Protein AF-A0A914P709-F1 (afdb_monomer_lite)

Foldseek 3Di:
DDWDWFKAWDWDKFKDFLVVLPPADQLGWDKTPWAQRALAFSKIKIKIWGQQDNDPVLGQFIKIKIWIDTRPDKDKWWFKWKDQPLDGDTDTFPTADRDTGTTIDTDNDRGPPPSCDDVRMRMIIITTIITIGHPAFDWQKAKDKDKDFLVVLVVCLPPDQDKDKAPWDDSDPSGQWTKIKMWRLQDNHPVRGQWIWIKIWTADRDQWKWWKWKWKDKPQAPDIDTDIDIHHHGDIDTDTGGGSVLCPDVVRRCDDPRMIMMMMIIIIGDHPNRDDRPPPPPPPDPVPVVVVVCQQDWDFDDDDPDTDTDGDDDD

Sequence (315 aa):
MEPSIITIPIDREIKFKKVDLQILPQNGYLQSPIHTVCNLSNVKYYIRIYPNGYNDKTRGMAGIILQLFKGNAFNIDSDIMLCFESASFQKDLPKGNENGTTFGISKTSKFFDSKFFDNGKLIIKVKGTFKIILPLGIKYPFSAHWKIEESVLEALKSSNNGYLKSKRFNISSDSDIKYCIMIYPNGNKEENRGKAYVILQLQLGCETKIKADFNFSIDSALFSRLLTNVFEKSEGRGPFLCSTEDLFDPEKGYFVDGEMTLKVAGTLIIEKENIEPNVLSCKKGVASKAYQKHRGKEFTIFVGEKALKVRLFFS

pLDDT: mean 71.1, std 17.47, range [27.58, 95.81]

Secondary structure (DSSP, 8-state):
-PPEEEEEEEEEEEEEEHHHHHSPPTT--EEPPPEEEETTTTEEEEEEEETT-SSGGGTTS-EEEEEEE--TT-EEEEEEEEEESSS----BPPPPPTT--EEEEE---SS--GGGEETTEEEEEEEEEEEEEE-TT-EEEEEEEEEEEHHHHHTTTTSTT--EEPPPEESSTT---EEEEEEETT-SSGGGTTEEEEEEEEEES-SS-EEEEEEEEETTTTEEEEEEEEE-TT-EE--EEEEHHHHT-GGGTS-BTTEEEEEEEEEEE--GGG---------TTSSHHHHHTTTT-EEEEEETTEEEEEE----

Organism: NCBI:txid227884

Structure (mmCIF, N/CA/C/O backbone):
data_AF-A0A914P709-F1
#
_entry.id   AF-A0A914P709-F1
#
loop_
_atom_site.group_PDB
_atom_site.id
_atom_site.type_symbol
_atom_site.label_atom_id
_atom_site.label_alt_id
_atom_site.label_comp_id
_atom_site.label_asym_id
_atom_site.label_entity_id
_atom_site.label_seq_id
_atom_site.pdbx_PDB_ins_code
_atom_site.Cartn_x
_atom_site.Cartn_y
_atom_site.Cartn_z
_atom_site.occupancy
_atom_site.B_iso_or_equiv
_atom_site.auth_seq_id
_atom_site.auth_comp_id
_atom_site.auth_asym_id
_atom_site.auth_atom_id
_atom_site.pdbx_PDB_model_num
ATOM 1 N N . MET A 1 1 ? 12.403 -15.511 19.000 1.00 56.62 1 MET A N 1
ATOM 2 C CA . MET A 1 1 ? 12.392 -14.037 18.882 1.00 56.62 1 MET A CA 1
ATOM 3 C C . MET A 1 1 ? 11.300 -13.514 19.793 1.00 56.62 1 MET A C 1
ATOM 5 O O . MET A 1 1 ? 10.214 -14.082 19.763 1.00 56.62 1 MET A O 1
ATOM 9 N N . GLU A 1 2 ? 11.579 -12.506 20.618 1.00 54.75 2 GLU A N 1
ATOM 10 C CA . GLU A 1 2 ? 10.536 -11.876 21.435 1.00 54.75 2 GLU A CA 1
ATOM 11 C C . GLU A 1 2 ? 9.549 -11.115 20.532 1.00 54.75 2 GLU A C 1
ATOM 13 O O . GLU A 1 2 ? 9.982 -10.426 19.600 1.00 54.75 2 GLU A O 1
ATOM 18 N N . PRO A 1 3 ? 8.230 -11.243 20.752 1.00 63.12 3 PRO A N 1
ATOM 19 C CA . PRO A 1 3 ? 7.250 -10.513 19.962 1.00 63.12 3 PRO A CA 1
ATOM 20 C C . PRO A 1 3 ? 7.365 -9.008 20.233 1.00 63.12 3 PRO A C 1
ATOM 22 O O . PRO A 1 3 ? 7.590 -8.585 21.367 1.00 63.12 3 PRO A O 1
ATOM 25 N N . SER A 1 4 ? 7.181 -8.174 19.204 1.00 60.28 4 SER A N 1
ATOM 26 C CA . SER A 1 4 ? 7.105 -6.729 19.437 1.00 60.28 4 SER A CA 1
ATOM 27 C C . SER A 1 4 ? 5.716 -6.323 19.858 1.00 60.28 4 SER A C 1
ATOM 29 O O . SER A 1 4 ? 4.729 -6.666 19.213 1.00 60.28 4 SER A O 1
ATOM 31 N N . ILE A 1 5 ? 5.660 -5.523 20.913 1.00 63.94 5 ILE A N 1
ATOM 32 C CA . ILE A 1 5 ? 4.432 -4.918 21.400 1.00 63.94 5 ILE A CA 1
ATOM 33 C C . ILE A 1 5 ? 4.428 -3.464 20.935 1.00 63.94 5 ILE A C 1
ATOM 35 O O . ILE A 1 5 ? 5.221 -2.656 21.417 1.00 63.94 5 ILE A O 1
ATOM 39 N N . ILE A 1 6 ? 3.538 -3.120 20.005 1.00 63.25 6 ILE A N 1
ATOM 40 C CA . ILE A 1 6 ? 3.235 -1.719 19.704 1.00 63.25 6 ILE A CA 1
ATOM 41 C C . ILE A 1 6 ? 2.182 -1.256 20.700 1.00 63.25 6 ILE A C 1
ATOM 43 O O . ILE A 1 6 ? 1.109 -1.847 20.776 1.00 63.25 6 ILE A O 1
ATOM 47 N N . THR A 1 7 ? 2.461 -0.172 21.421 1.00 64.56 7 THR A N 1
ATOM 48 C CA . THR A 1 7 ? 1.461 0.500 22.258 1.00 64.56 7 THR A CA 1
ATOM 49 C C . THR A 1 7 ? 0.939 1.732 21.527 1.00 64.56 7 THR A C 1
ATOM 51 O O . THR A 1 7 ? 1.705 2.642 21.222 1.00 64.56 7 THR A O 1
ATOM 54 N N . ILE A 1 8 ? -0.359 1.763 21.237 1.00 64.38 8 ILE A N 1
ATOM 55 C CA . ILE A 1 8 ? -1.020 2.845 20.506 1.00 64.38 8 ILE A CA 1
ATOM 56 C C . ILE A 1 8 ? -1.970 3.560 21.464 1.00 64.38 8 ILE A C 1
ATOM 58 O O . ILE A 1 8 ? -2.972 2.960 21.869 1.00 64.38 8 ILE A O 1
ATOM 62 N N . PRO A 1 9 ? -1.691 4.819 21.841 1.00 67.56 9 PRO A N 1
ATOM 63 C CA . PRO A 1 9 ? -2.610 5.593 22.656 1.00 67.56 9 PRO A CA 1
ATOM 64 C C . PRO A 1 9 ? -3.854 5.977 21.850 1.00 67.56 9 PRO A C 1
ATOM 66 O O . PRO A 1 9 ? -3.781 6.335 20.674 1.00 67.56 9 PRO A O 1
ATOM 69 N N . ILE A 1 10 ? -5.005 5.942 22.511 1.00 68.19 10 ILE A N 1
ATOM 70 C CA . ILE A 1 10 ? -6.278 6.420 21.984 1.00 68.19 10 ILE A CA 1
ATOM 71 C C . ILE A 1 10 ? -6.738 7.566 22.872 1.00 68.19 10 ILE A C 1
ATOM 73 O O . ILE A 1 10 ? -6.866 7.405 24.085 1.00 68.19 10 ILE A O 1
ATOM 77 N N . ASP A 1 11 ? -7.041 8.698 22.250 1.00 76.56 11 ASP A N 1
ATOM 78 C CA . ASP A 1 11 ? -7.836 9.763 22.854 1.00 76.56 11 ASP A CA 1
ATOM 79 C C . ASP A 1 11 ? -8.808 10.272 21.786 1.00 76.56 11 ASP A C 1
ATOM 81 O O . ASP A 1 11 ? -8.422 10.960 20.834 1.00 76.56 11 ASP A O 1
ATOM 85 N N . ARG A 1 12 ? -10.061 9.815 21.854 1.00 75.56 12 ARG A N 1
ATOM 86 C CA . ARG A 1 12 ? -11.085 10.122 20.847 1.00 75.56 12 ARG A CA 1
ATOM 87 C C . ARG A 1 12 ? -12.390 10.522 21.499 1.00 75.56 12 ARG A C 1
ATOM 89 O O . ARG A 1 12 ? -12.850 9.884 22.436 1.00 75.56 12 ARG A O 1
ATOM 96 N N . GLU A 1 13 ? -13.020 11.535 20.924 1.00 78.50 13 GLU A N 1
ATOM 97 C CA . GLU A 1 13 ? -14.338 12.013 21.317 1.00 78.50 13 GLU A CA 1
ATOM 98 C C . GLU A 1 13 ? -15.360 11.629 20.244 1.00 78.50 13 GLU A C 1
ATOM 100 O O . GLU A 1 13 ? -15.195 11.968 19.070 1.00 78.50 13 GLU A O 1
ATOM 105 N N . ILE A 1 14 ? -16.409 10.912 20.644 1.00 77.75 14 ILE A N 1
ATOM 106 C CA . ILE A 1 14 ? -17.498 10.467 19.772 1.00 77.75 14 ILE A CA 1
ATOM 107 C C . ILE A 1 14 ? -18.802 11.091 20.266 1.00 77.75 14 ILE A C 1
ATOM 109 O O . ILE A 1 14 ? -19.112 11.046 21.457 1.00 77.75 14 ILE A O 1
ATOM 113 N N . LYS A 1 15 ? -19.564 11.687 19.344 1.00 79.62 15 LYS A N 1
ATOM 114 C CA . LYS A 1 15 ? -20.788 12.439 19.647 1.00 79.62 15 LYS A CA 1
ATOM 115 C C . LYS A 1 15 ? -21.996 11.794 18.985 1.00 79.62 15 LYS A C 1
ATOM 117 O O . LYS A 1 15 ? -21.976 11.571 17.779 1.00 79.62 15 LYS A O 1
ATOM 122 N N . PHE A 1 16 ? -23.060 11.596 19.756 1.00 77.44 16 PHE A N 1
ATOM 123 C CA . PHE A 1 16 ? -24.364 11.125 19.278 1.00 77.44 16 PHE A CA 1
ATOM 124 C C . PHE A 1 16 ? -25.444 12.148 19.633 1.00 77.44 16 PHE A C 1
ATOM 126 O O . PHE A 1 16 ? -25.383 12.747 20.711 1.00 77.44 16 PHE A O 1
ATOM 133 N N . LYS A 1 17 ? -26.433 12.379 18.760 1.00 78.44 17 LYS A N 1
ATOM 134 C CA . LYS A 1 17 ? -27.562 13.261 19.097 1.00 78.44 17 LYS A CA 1
ATOM 135 C C . LYS A 1 17 ? -28.603 12.475 19.896 1.00 78.44 17 LYS A C 1
ATOM 137 O O . LYS A 1 17 ? -28.836 11.299 19.641 1.00 78.44 17 LYS A O 1
ATOM 142 N N . LYS A 1 18 ? -29.266 13.133 20.850 1.00 73.06 18 LYS A N 1
ATOM 143 C CA . LYS A 1 18 ? -30.304 12.519 21.698 1.00 73.06 18 LYS A CA 1
ATOM 144 C C . LYS A 1 18 ? -31.466 11.922 20.900 1.00 73.06 18 LYS A C 1
ATOM 146 O O . LYS A 1 18 ? -31.954 10.856 21.258 1.00 73.06 18 LYS A O 1
ATOM 151 N N . VAL A 1 19 ? -31.886 12.596 19.829 1.00 69.88 19 VAL A N 1
ATOM 152 C CA . VAL A 1 19 ? -32.998 12.153 18.969 1.00 69.88 19 VAL A CA 1
ATOM 153 C C . VAL A 1 19 ? -32.705 10.782 18.352 1.00 69.88 19 VAL A C 1
ATOM 155 O O . VAL A 1 19 ? -33.583 9.926 18.327 1.00 69.88 19 VAL A O 1
ATOM 158 N N . ASP A 1 20 ? -31.452 10.532 17.974 1.00 73.38 20 ASP A N 1
ATOM 159 C CA . ASP A 1 20 ? -31.028 9.275 17.350 1.00 73.38 20 ASP A CA 1
ATOM 160 C C . ASP A 1 20 ? -31.178 8.072 18.305 1.00 73.38 20 ASP A C 1
ATOM 162 O O . ASP A 1 20 ? -31.343 6.938 17.865 1.00 73.38 20 ASP A O 1
ATOM 166 N N . LEU A 1 21 ? -31.137 8.302 19.623 1.00 64.75 21 LEU A N 1
ATOM 167 C CA . LEU A 1 21 ? -31.202 7.245 20.640 1.00 64.75 21 LEU A CA 1
ATOM 168 C C . LEU A 1 21 ? -32.634 6.864 21.035 1.00 64.75 21 LEU A C 1
ATOM 170 O O . LEU A 1 21 ? -32.850 5.751 21.504 1.00 64.75 21 LEU A O 1
ATOM 174 N N . GLN A 1 22 ? -33.605 7.768 20.877 1.00 67.44 22 GLN A N 1
ATOM 175 C CA . GLN A 1 22 ? -34.981 7.563 21.355 1.00 67.44 22 GLN A CA 1
ATOM 176 C C . GLN A 1 22 ? -35.873 6.802 20.364 1.00 67.44 22 GLN A C 1
ATOM 178 O O . GLN A 1 22 ? -36.929 6.315 20.752 1.00 67.44 22 GLN A O 1
ATOM 183 N N . ILE A 1 23 ? -35.453 6.692 19.101 1.00 73.19 23 ILE A N 1
ATOM 184 C CA . ILE A 1 23 ? -36.265 6.129 18.008 1.00 73.19 23 ILE A CA 1
ATOM 185 C C . ILE A 1 23 ? -35.930 4.644 17.756 1.00 73.19 23 ILE A C 1
ATOM 187 O O . ILE A 1 23 ? -36.606 3.964 16.989 1.00 73.19 23 ILE A O 1
ATOM 191 N N . LEU A 1 24 ? -34.890 4.104 18.400 1.00 74.25 24 LEU A N 1
ATOM 192 C CA . LEU A 1 24 ? -34.414 2.759 18.093 1.00 74.25 24 LEU A CA 1
ATOM 193 C C . LEU A 1 24 ? -35.302 1.657 18.701 1.00 74.25 24 LEU A C 1
ATOM 195 O O . LEU A 1 24 ? -35.597 1.700 19.900 1.00 74.25 24 LEU A O 1
ATOM 199 N N . PRO A 1 25 ? -35.671 0.627 17.912 1.00 74.75 25 PRO A N 1
ATOM 200 C CA . PRO A 1 25 ? -36.407 -0.530 18.412 1.00 74.75 25 PRO A CA 1
ATOM 201 C C . PRO A 1 25 ? -35.554 -1.355 19.389 1.00 74.75 25 PRO A C 1
ATOM 203 O O . PRO A 1 25 ? -34.357 -1.116 19.569 1.00 74.75 25 PRO A O 1
ATOM 206 N N . GLN A 1 26 ? -36.161 -2.360 20.024 1.00 65.44 26 GLN A N 1
ATOM 207 C CA . GLN A 1 26 ? -35.429 -3.334 20.840 1.00 65.44 26 GLN A CA 1
ATOM 208 C C . GLN A 1 26 ? -34.314 -3.989 20.000 1.00 65.44 26 GLN A C 1
ATOM 210 O O . GLN A 1 26 ? -34.547 -4.365 18.854 1.00 65.44 26 GLN A O 1
ATOM 215 N N . ASN A 1 27 ? -33.100 -4.083 20.558 1.00 69.69 27 ASN A N 1
ATOM 216 C CA . ASN A 1 27 ? -31.855 -4.492 19.880 1.00 69.69 27 ASN A CA 1
ATOM 217 C C . ASN A 1 27 ? -31.341 -3.542 18.775 1.00 69.69 27 ASN A C 1
ATOM 219 O O . ASN A 1 27 ? -30.299 -3.811 18.174 1.00 69.69 27 ASN A O 1
ATOM 223 N N . GLY A 1 28 ? -32.015 -2.416 18.527 1.00 80.81 28 GLY A N 1
ATOM 224 C CA . GLY A 1 28 ? -31.497 -1.353 17.672 1.00 80.81 28 GLY A CA 1
ATOM 225 C C . GLY A 1 28 ? -30.256 -0.712 18.293 1.00 80.81 28 GLY A C 1
ATOM 226 O O . GLY A 1 28 ? -30.196 -0.497 19.507 1.00 80.81 28 GLY A O 1
ATOM 227 N N . TYR A 1 29 ? -29.263 -0.396 17.461 1.00 85.62 29 TYR A N 1
ATOM 228 C CA . TYR A 1 29 ? -28.037 0.259 17.904 1.00 85.62 29 TYR A CA 1
ATOM 229 C C . TYR A 1 29 ? -27.675 1.461 17.037 1.00 85.62 29 TYR A C 1
ATOM 231 O O . TYR A 1 29 ? -27.935 1.484 15.836 1.00 85.62 29 TYR A O 1
ATOM 239 N N . LEU A 1 30 ? -27.010 2.442 17.647 1.00 83.69 30 LEU A N 1
AT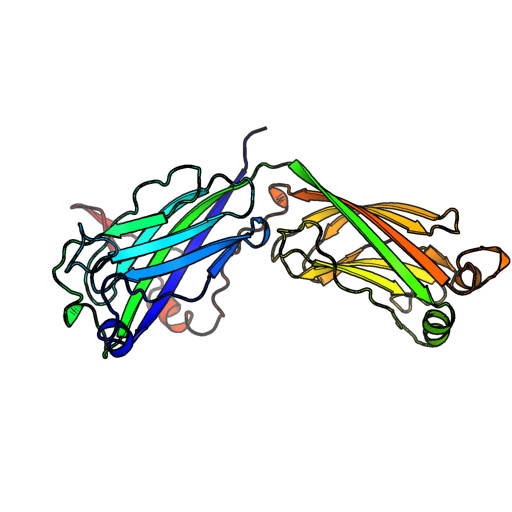OM 240 C CA . LEU A 1 30 ? -26.242 3.448 16.917 1.00 83.69 30 LEU A CA 1
ATOM 241 C C . LEU A 1 30 ? -24.804 2.983 16.784 1.00 83.69 30 LEU A C 1
ATOM 243 O O . LEU A 1 30 ? -24.242 2.430 17.727 1.00 83.69 30 LEU A O 1
ATOM 247 N N . GLN A 1 31 ? -24.202 3.240 15.629 1.00 85.81 31 GLN A N 1
ATOM 248 C CA . GLN A 1 31 ? -22.811 2.908 15.363 1.00 85.81 31 GLN A CA 1
ATOM 249 C C . GLN A 1 31 ? -21.998 4.184 15.166 1.00 85.81 31 GLN A C 1
ATOM 251 O O . GLN A 1 31 ? -22.403 5.067 14.412 1.00 85.81 31 GLN A O 1
ATOM 256 N N . SER A 1 32 ? -20.839 4.279 15.816 1.00 81.38 32 SER A N 1
ATOM 257 C CA . SER A 1 32 ? -19.855 5.302 15.467 1.00 81.38 32 SER A CA 1
ATOM 258 C C . SER A 1 32 ? -19.275 5.039 14.070 1.00 81.38 32 SER A C 1
ATOM 260 O O . SER A 1 32 ? -19.341 3.910 13.568 1.00 81.38 32 SER A O 1
ATOM 262 N N . PRO A 1 33 ? -18.614 6.036 13.457 1.00 82.50 33 PRO A N 1
ATOM 263 C CA . PRO A 1 33 ? -17.686 5.774 12.367 1.00 82.50 33 PRO A CA 1
ATOM 264 C C . PRO A 1 33 ? -16.654 4.710 12.760 1.00 82.50 33 PRO A C 1
ATOM 266 O O . PRO A 1 33 ? -16.315 4.554 13.939 1.00 82.50 33 PRO A O 1
ATOM 269 N N . ILE A 1 34 ? -16.154 3.987 11.761 1.00 80.06 34 ILE A N 1
ATOM 270 C CA . ILE A 1 34 ? -15.059 3.037 11.946 1.00 80.06 34 ILE A CA 1
ATOM 271 C C . ILE A 1 34 ? -13.756 3.825 12.085 1.00 80.06 34 ILE A C 1
ATOM 273 O O . ILE A 1 34 ? -13.444 4.690 11.266 1.00 80.06 34 ILE A O 1
ATOM 277 N N . HIS A 1 35 ? -12.991 3.509 13.121 1.00 76.38 35 HIS A N 1
ATOM 278 C CA . HIS A 1 35 ? -11.708 4.118 13.428 1.00 76.38 35 HIS A CA 1
ATOM 279 C C . HIS A 1 35 ? -10.586 3.098 13.228 1.00 76.38 35 HIS A C 1
ATOM 281 O O . HIS A 1 35 ? -10.605 2.025 13.828 1.00 76.38 35 HIS A O 1
ATOM 287 N N . THR A 1 36 ? -9.590 3.427 12.409 1.00 71.75 36 THR A N 1
ATOM 288 C CA . THR A 1 36 ? -8.395 2.589 12.244 1.00 71.75 36 THR A CA 1
ATOM 289 C C . THR A 1 36 ? -7.407 2.862 13.378 1.00 71.75 36 THR A C 1
ATOM 291 O O . THR A 1 36 ? -7.027 4.010 13.605 1.00 71.75 36 THR A O 1
ATOM 294 N N . VAL A 1 37 ? -7.011 1.810 14.100 1.00 66.06 37 VAL A N 1
ATOM 295 C CA . VAL A 1 37 ? -5.996 1.851 15.167 1.00 66.06 37 VAL A CA 1
ATOM 296 C C . VAL A 1 37 ? -4.600 1.869 14.559 1.00 66.06 37 VAL A C 1
ATOM 298 O O . VAL A 1 37 ? -3.774 2.706 14.908 1.00 66.06 37 VAL A O 1
ATOM 301 N N . CYS A 1 38 ? -4.347 0.937 13.640 1.00 62.66 38 CYS A N 1
ATOM 302 C CA . CYS A 1 38 ? -3.082 0.786 12.939 1.00 62.66 38 CYS A CA 1
ATOM 303 C C . CYS A 1 38 ? -3.353 0.279 11.522 1.00 62.66 38 CYS A C 1
ATOM 305 O O . CYS A 1 38 ? -4.043 -0.725 11.341 1.00 62.66 38 CYS A O 1
ATOM 307 N N . ASN A 1 39 ? -2.797 0.965 10.523 1.00 58.28 39 ASN A N 1
ATOM 308 C CA . ASN A 1 39 ? -2.977 0.594 9.118 1.00 58.28 39 ASN A CA 1
ATOM 309 C C . ASN A 1 39 ? -2.209 -0.689 8.744 1.00 58.28 39 ASN A C 1
ATOM 311 O O . ASN A 1 39 ? -2.611 -1.384 7.818 1.00 58.28 39 ASN A O 1
ATOM 315 N N . LEU A 1 40 ? -1.127 -1.024 9.465 1.00 55.62 40 LEU A N 1
ATOM 316 C CA . LEU A 1 40 ? -0.329 -2.232 9.205 1.00 55.62 40 LEU A CA 1
ATOM 317 C C . LEU A 1 40 ? -1.092 -3.518 9.531 1.00 55.62 40 LEU A C 1
ATOM 319 O O . LEU A 1 40 ? -0.921 -4.524 8.853 1.00 55.62 40 LEU A O 1
ATOM 323 N N . SER A 1 41 ? -1.914 -3.491 10.579 1.00 58.78 41 SER A N 1
ATOM 324 C CA . SER A 1 41 ? -2.618 -4.670 11.089 1.00 58.78 41 SER A CA 1
ATOM 325 C C . SER A 1 41 ? -4.100 -4.704 10.716 1.00 58.78 41 SER A C 1
ATOM 327 O O . SER A 1 41 ? -4.824 -5.609 11.134 1.00 58.78 41 SER A O 1
ATOM 329 N N . ASN A 1 42 ? -4.574 -3.698 9.968 1.00 64.06 42 ASN A N 1
ATOM 330 C CA . ASN A 1 42 ? -5.990 -3.481 9.671 1.00 64.06 42 ASN A CA 1
ATOM 331 C C . ASN A 1 42 ? -6.895 -3.542 10.915 1.00 64.06 42 ASN A C 1
ATOM 333 O O . ASN A 1 42 ? -8.091 -3.826 10.822 1.00 64.06 42 ASN A O 1
ATOM 337 N N . VAL A 1 43 ? -6.331 -3.242 12.090 1.00 68.56 43 VAL A N 1
ATOM 338 C CA . VAL A 1 43 ? -7.079 -3.219 13.342 1.00 68.56 43 VAL A CA 1
ATOM 339 C C . VAL A 1 43 ? -7.954 -1.984 13.325 1.00 68.56 43 VAL A C 1
ATOM 341 O O . VAL A 1 43 ? -7.474 -0.847 13.335 1.00 68.56 43 VAL A O 1
ATOM 344 N N . LYS A 1 44 ? -9.257 -2.221 13.278 1.00 79.38 44 LYS A N 1
ATOM 345 C CA . LYS A 1 44 ? -10.287 -1.188 13.254 1.00 79.38 44 LYS A CA 1
ATOM 346 C C . LYS A 1 44 ? -11.158 -1.356 14.487 1.00 79.38 44 LYS A C 1
ATOM 348 O O . LYS A 1 44 ? -11.355 -2.470 14.959 1.00 79.38 44 LYS A O 1
ATOM 353 N N . TYR A 1 45 ? -11.701 -0.270 15.007 1.00 79.69 45 TYR A N 1
ATOM 354 C CA . TYR A 1 45 ? -12.695 -0.324 16.068 1.00 79.69 45 TYR A CA 1
ATOM 355 C C . TYR A 1 45 ? -13.830 0.646 15.799 1.00 79.69 45 TYR A C 1
ATOM 357 O O . TYR A 1 45 ? -13.711 1.591 15.022 1.00 79.69 45 TYR A O 1
ATOM 365 N N . TYR A 1 46 ? -14.944 0.404 16.461 1.00 81.75 46 TYR A N 1
ATOM 366 C CA . TYR A 1 46 ? -16.087 1.296 16.468 1.00 81.75 46 TYR A CA 1
ATOM 367 C C . TYR A 1 46 ? -16.887 1.058 17.744 1.00 81.75 46 TYR A C 1
ATOM 369 O O . TYR A 1 46 ? -16.701 0.058 18.442 1.00 81.75 46 TYR A O 1
ATOM 377 N N . ILE A 1 47 ? -17.768 1.997 18.060 1.00 80.62 47 ILE A N 1
ATOM 378 C CA . ILE A 1 47 ? -18.652 1.910 19.214 1.00 80.62 47 ILE A CA 1
ATOM 379 C C . ILE A 1 47 ? -20.067 1.639 18.736 1.00 80.62 47 ILE A C 1
ATOM 381 O O . ILE A 1 47 ? -20.574 2.342 17.862 1.00 80.62 47 ILE A O 1
ATOM 385 N N . ARG A 1 48 ? -20.718 0.652 19.348 1.00 82.88 48 ARG A N 1
ATOM 386 C CA . ARG A 1 48 ? -22.164 0.463 19.287 1.00 82.88 48 ARG A CA 1
ATOM 387 C C . ARG A 1 48 ? -22.808 0.933 20.581 1.00 82.88 48 ARG A C 1
ATOM 389 O O . ARG A 1 48 ? -22.349 0.582 21.666 1.00 82.88 48 ARG A O 1
ATOM 396 N N . ILE A 1 49 ? -23.887 1.694 20.459 1.00 80.69 49 ILE A N 1
ATOM 397 C CA . ILE A 1 49 ? -24.733 2.098 21.581 1.00 80.69 49 ILE A CA 1
ATOM 398 C C . ILE A 1 49 ? -26.082 1.418 21.429 1.00 80.69 49 ILE A C 1
ATOM 400 O O . ILE A 1 49 ? -26.768 1.639 20.438 1.00 80.69 49 ILE A O 1
ATOM 404 N N . TYR A 1 50 ? -26.459 0.642 22.435 1.00 81.06 50 TYR A N 1
ATOM 405 C CA . TYR A 1 50 ? -27.743 -0.032 22.553 1.00 81.06 50 TYR A CA 1
ATOM 406 C C . TYR A 1 50 ? -28.569 0.695 23.615 1.00 81.06 50 TYR A C 1
ATOM 408 O O . TYR A 1 50 ? -28.453 0.369 24.798 1.00 81.06 50 TYR A O 1
ATOM 416 N N . PRO A 1 51 ? -29.369 1.709 23.248 1.00 75.44 51 PRO A N 1
ATOM 417 C CA . PRO A 1 51 ? -30.121 2.495 24.228 1.00 75.44 51 PRO A CA 1
ATOM 418 C C . PRO A 1 51 ? -31.136 1.657 25.020 1.00 75.44 51 PRO A C 1
ATOM 420 O O . PRO A 1 51 ? -31.445 2.013 26.153 1.00 75.44 51 PRO A O 1
ATOM 423 N N . ASN A 1 52 ? -31.599 0.537 24.450 1.00 77.81 52 ASN A N 1
ATOM 424 C CA . ASN A 1 52 ? -32.660 -0.318 24.994 1.00 77.81 52 ASN A CA 1
ATOM 425 C C . ASN A 1 52 ? -32.199 -1.751 25.329 1.00 77.81 52 ASN A C 1
ATOM 427 O O . ASN A 1 52 ? -33.030 -2.651 25.471 1.00 77.81 52 ASN A O 1
ATOM 431 N N . GLY A 1 53 ? -30.890 -1.965 25.466 1.00 75.50 53 GLY A N 1
ATOM 432 C CA . GLY A 1 53 ? -30.285 -3.279 25.690 1.00 75.50 53 GLY A CA 1
ATOM 433 C C . GLY A 1 53 ? -29.853 -3.949 24.389 1.00 75.50 53 GLY A C 1
ATOM 434 O O . GLY A 1 53 ? -30.391 -3.661 23.320 1.00 75.50 53 GLY A O 1
ATOM 435 N N . TYR A 1 54 ? -28.846 -4.820 24.475 1.00 78.19 54 TYR A N 1
ATOM 436 C CA . TYR A 1 54 ? -28.301 -5.551 23.319 1.00 78.19 54 TYR A CA 1
ATOM 437 C C . TYR A 1 54 ? -28.797 -7.003 23.238 1.00 78.19 54 TYR A C 1
ATOM 439 O O . TYR A 1 54 ? -28.526 -7.697 22.262 1.00 78.19 54 TYR A O 1
ATOM 447 N N . ASN A 1 55 ? -29.475 -7.478 24.283 1.00 79.44 55 ASN A N 1
ATOM 448 C CA . ASN A 1 55 ? -30.157 -8.765 24.349 1.00 79.44 55 ASN A CA 1
ATOM 449 C C . ASN A 1 55 ? -31.275 -8.704 25.402 1.00 79.44 55 ASN A C 1
ATOM 451 O O . ASN A 1 55 ? -31.364 -7.747 26.176 1.00 79.44 55 ASN A O 1
ATOM 455 N N . ASP A 1 56 ? -32.082 -9.758 25.497 1.00 77.94 56 ASP A N 1
ATOM 456 C CA . ASP A 1 56 ? -33.221 -9.798 26.424 1.00 77.94 56 ASP A CA 1
ATOM 457 C C . ASP A 1 56 ? -32.816 -9.683 27.900 1.00 77.94 56 ASP A C 1
ATOM 459 O O . ASP A 1 56 ? -33.554 -9.114 28.703 1.00 77.94 56 ASP A O 1
ATOM 463 N N . LYS A 1 57 ? -31.610 -10.141 28.260 1.00 77.56 57 LYS A N 1
ATOM 464 C CA . LYS A 1 57 ? -31.072 -10.034 29.629 1.00 77.56 57 LYS A CA 1
ATOM 465 C C . LYS A 1 57 ? -30.719 -8.599 30.024 1.00 77.56 57 LYS A C 1
ATOM 467 O O . LYS A 1 57 ? -30.636 -8.296 31.209 1.00 77.56 57 LYS A O 1
ATOM 472 N N . THR A 1 58 ? -30.488 -7.730 29.045 1.00 73.69 58 THR A N 1
ATOM 473 C CA . THR A 1 58 ? -30.131 -6.317 29.244 1.00 73.69 58 THR A CA 1
ATOM 474 C C . THR A 1 58 ? -31.245 -5.374 28.814 1.00 73.69 58 THR A C 1
ATOM 476 O O . THR A 1 58 ? -31.025 -4.173 28.664 1.00 73.69 58 THR A O 1
ATOM 479 N N . ARG A 1 59 ? -32.459 -5.904 28.631 1.00 74.19 59 ARG A N 1
ATOM 480 C CA . ARG A 1 59 ? -33.631 -5.122 28.252 1.00 74.19 59 ARG A CA 1
ATOM 481 C C . ARG A 1 59 ? -33.883 -4.008 29.268 1.00 74.19 59 ARG A C 1
ATOM 483 O O . ARG A 1 59 ? -33.905 -4.241 30.475 1.00 74.19 59 ARG A O 1
ATOM 490 N N . GLY A 1 60 ? -34.079 -2.790 28.764 1.00 67.69 60 GLY A N 1
ATOM 491 C CA . GLY A 1 60 ? -34.237 -1.602 29.610 1.00 67.69 60 GLY A CA 1
ATOM 492 C C . GLY A 1 60 ? -32.933 -1.143 30.269 1.00 67.69 60 GLY A C 1
ATOM 493 O O . GLY A 1 60 ? -32.968 -0.511 31.320 1.00 67.69 60 GLY A O 1
ATOM 494 N N . MET A 1 61 ? -31.781 -1.493 29.692 1.00 71.25 61 MET A N 1
ATOM 495 C CA . MET A 1 61 ? -30.474 -0.981 30.098 1.00 71.25 61 MET A CA 1
ATOM 496 C C . MET A 1 61 ? -29.742 -0.405 28.894 1.00 71.25 61 MET A C 1
ATOM 498 O O . MET A 1 61 ? -29.725 -0.992 27.817 1.00 71.25 61 MET A O 1
ATOM 502 N N . ALA A 1 62 ? -29.065 0.719 29.096 1.00 68.12 62 ALA A N 1
ATOM 503 C CA . ALA A 1 62 ? -28.165 1.262 28.094 1.00 68.12 62 ALA A CA 1
ATOM 504 C C . ALA A 1 62 ? -26.860 0.443 28.030 1.00 68.12 62 ALA A C 1
ATOM 506 O O . ALA A 1 62 ? -26.108 0.362 29.003 1.00 68.12 62 ALA A O 1
ATOM 507 N N . GLY A 1 63 ? -26.567 -0.146 26.872 1.00 72.31 63 GLY A N 1
ATOM 508 C CA . GLY A 1 63 ? -25.310 -0.841 26.597 1.00 72.31 63 GLY A CA 1
ATOM 509 C C . GLY A 1 63 ? -24.392 -0.014 25.704 1.00 72.31 63 GLY A C 1
ATOM 510 O O . GLY A 1 63 ? -24.845 0.554 24.713 1.00 72.31 63 GLY A O 1
ATOM 511 N N . ILE A 1 64 ? -23.095 0.025 26.015 1.00 71.75 64 ILE A N 1
ATOM 512 C CA . ILE A 1 64 ? -22.077 0.549 25.099 1.00 71.75 64 ILE A CA 1
ATOM 513 C C . ILE A 1 64 ? -21.049 -0.541 24.859 1.00 71.75 64 ILE A C 1
ATOM 515 O O . ILE A 1 64 ? -20.478 -1.103 25.791 1.00 71.75 64 ILE A O 1
ATOM 519 N N . ILE A 1 65 ? -20.823 -0.842 23.590 1.00 75.38 65 ILE A N 1
ATOM 520 C CA . ILE A 1 65 ? -19.924 -1.897 23.159 1.00 75.38 65 ILE A CA 1
ATOM 521 C C . ILE A 1 65 ? -18.853 -1.280 22.272 1.00 75.38 65 ILE A C 1
ATOM 523 O O . ILE A 1 65 ? -19.167 -0.702 21.236 1.00 75.38 65 ILE A O 1
ATOM 527 N N . LEU A 1 66 ? -17.592 -1.422 22.667 1.00 74.38 66 LEU A N 1
ATOM 528 C CA . LEU A 1 66 ? -16.455 -1.197 21.790 1.00 74.38 66 LEU A CA 1
ATOM 529 C C . LEU A 1 66 ? -16.166 -2.508 21.065 1.00 74.38 66 LEU A C 1
ATOM 531 O O . LEU A 1 66 ? -15.872 -3.525 21.687 1.00 74.38 66 LEU A O 1
ATOM 535 N N . GLN A 1 67 ? -16.273 -2.498 19.745 1.00 77.81 67 GLN A N 1
ATOM 536 C CA . GLN A 1 67 ? -16.037 -3.684 18.939 1.00 77.81 67 GLN A CA 1
ATOM 537 C C . GLN A 1 67 ? -14.778 -3.498 18.107 1.00 77.81 67 GLN A C 1
ATOM 539 O O . GLN A 1 67 ? -14.640 -2.498 17.400 1.00 77.81 67 GLN A O 1
ATOM 544 N N . LEU A 1 68 ? -13.874 -4.472 18.192 1.00 71.12 68 LEU A N 1
ATOM 545 C CA . LEU A 1 68 ? -12.673 -4.531 17.373 1.00 71.12 68 LEU A CA 1
ATOM 546 C C . LEU A 1 68 ? -12.872 -5.474 16.198 1.00 71.12 68 LEU A C 1
ATOM 548 O O . LEU A 1 68 ? -13.282 -6.621 16.355 1.00 71.12 68 LEU A O 1
ATOM 552 N N . PHE A 1 69 ? -12.522 -4.984 15.018 1.00 71.25 69 PHE A N 1
ATOM 553 C CA . PHE A 1 69 ? -12.255 -5.800 13.853 1.00 71.25 69 PHE A CA 1
ATOM 554 C C . PHE A 1 69 ? -10.762 -6.091 13.812 1.00 71.25 69 PHE A C 1
ATOM 556 O O . PHE A 1 69 ? -9.933 -5.189 13.668 1.00 71.25 69 PHE A O 1
ATOM 563 N N . LYS A 1 70 ? -10.438 -7.372 13.950 1.00 63.25 70 LYS A N 1
ATOM 564 C CA . LYS A 1 70 ? -9.094 -7.903 13.774 1.00 63.25 70 LYS A CA 1
ATOM 565 C C . LYS A 1 70 ? -8.944 -8.297 12.302 1.00 63.25 70 LYS A C 1
ATOM 567 O O . LYS A 1 70 ? -9.616 -9.218 11.848 1.00 63.25 70 LYS A O 1
ATOM 572 N N . GLY A 1 71 ? -8.089 -7.584 11.564 1.00 58.50 71 GLY A N 1
ATOM 573 C CA . GLY A 1 71 ? -7.438 -8.163 10.386 1.00 58.50 71 GLY A CA 1
ATOM 574 C C . GLY A 1 71 ? -6.554 -9.334 10.831 1.00 58.50 71 GLY A C 1
ATOM 575 O O . GLY A 1 71 ? -6.195 -9.410 12.007 1.00 58.50 71 GLY A O 1
ATOM 576 N N . ASN A 1 72 ? -6.267 -10.282 9.941 1.00 51.06 72 ASN A N 1
ATOM 577 C CA . ASN A 1 72 ? -5.643 -11.567 10.279 1.00 51.06 72 ASN A CA 1
ATOM 578 C C . ASN A 1 72 ? -4.482 -11.499 11.310 1.00 51.06 72 ASN A C 1
ATOM 580 O O . ASN A 1 72 ? -3.635 -10.617 11.263 1.00 51.06 72 ASN A O 1
ATOM 584 N N . ALA A 1 73 ? -4.441 -12.492 12.212 1.00 50.28 73 ALA A N 1
ATOM 585 C CA . ALA A 1 73 ? -3.283 -12.952 13.003 1.00 50.28 73 ALA A CA 1
ATOM 586 C C . ALA A 1 73 ? -2.592 -12.030 14.048 1.00 50.28 73 ALA A C 1
ATOM 588 O O . ALA A 1 73 ? -1.468 -12.329 14.446 1.00 50.28 73 ALA A O 1
ATOM 589 N N . PHE A 1 74 ? -3.234 -10.985 14.590 1.00 58.22 74 PHE A N 1
ATOM 590 C CA . PHE A 1 74 ? -2.642 -10.190 15.696 1.00 58.22 74 PHE A CA 1
ATOM 591 C C . PHE A 1 74 ? -3.248 -10.471 17.076 1.00 58.22 74 PHE A C 1
ATOM 593 O O . PHE A 1 74 ? -4.465 -10.417 17.247 1.00 58.22 74 PHE A O 1
ATOM 600 N N . ASN A 1 75 ? -2.420 -10.693 18.097 1.00 61.03 75 ASN A N 1
ATOM 601 C CA . ASN A 1 75 ? -2.900 -10.662 19.481 1.00 61.03 75 ASN A CA 1
ATOM 602 C C . ASN A 1 75 ? -3.000 -9.205 19.936 1.00 61.03 75 ASN A C 1
ATOM 604 O O . ASN A 1 75 ? -2.042 -8.441 19.820 1.00 61.03 75 ASN A O 1
ATOM 608 N N . ILE A 1 76 ? -4.184 -8.809 20.399 1.00 57.62 76 ILE A N 1
ATOM 609 C CA . ILE A 1 76 ? -4.464 -7.449 20.857 1.00 57.62 76 ILE A CA 1
ATOM 610 C C . ILE A 1 76 ? -4.760 -7.541 22.345 1.00 57.62 76 ILE A C 1
ATOM 612 O O . ILE A 1 76 ? -5.791 -8.083 22.739 1.00 57.62 76 ILE A O 1
ATOM 616 N N . ASP A 1 77 ? -3.854 -7.004 23.151 1.00 61.97 77 ASP A N 1
ATOM 617 C CA . ASP A 1 77 ? -4.150 -6.638 24.530 1.00 61.97 77 ASP A CA 1
ATOM 618 C C . ASP A 1 77 ? -4.604 -5.174 24.527 1.00 61.97 77 ASP A C 1
ATOM 620 O O . ASP A 1 77 ? -4.131 -4.358 23.734 1.00 61.97 77 ASP A O 1
ATOM 624 N N . SER A 1 78 ? -5.578 -4.821 25.349 1.00 59.94 78 SER A N 1
ATOM 625 C CA . SER A 1 78 ? -6.126 -3.468 25.349 1.00 59.94 78 SER A CA 1
ATOM 626 C C . SER A 1 78 ? -6.457 -3.045 26.759 1.00 59.94 78 SER A C 1
ATOM 628 O O . SER A 1 78 ? -7.173 -3.753 27.464 1.00 59.94 78 SER A O 1
ATOM 630 N N . ASP A 1 79 ? -5.988 -1.861 27.116 1.00 62.62 79 ASP A N 1
ATOM 631 C CA . ASP A 1 79 ? -6.355 -1.183 28.345 1.00 62.62 79 ASP A CA 1
ATOM 632 C C . ASP A 1 79 ? -7.142 0.066 27.955 1.00 62.62 79 ASP A C 1
ATOM 634 O O . ASP A 1 79 ? -6.565 1.105 27.620 1.00 62.62 79 ASP A O 1
ATOM 638 N N . ILE A 1 80 ? -8.462 -0.088 27.832 1.00 58.38 80 ILE A N 1
ATOM 639 C CA . ILE A 1 80 ? -9.352 0.961 27.333 1.00 58.38 80 ILE A CA 1
ATOM 640 C C . ILE A 1 80 ? -10.376 1.318 28.392 1.00 58.38 80 ILE A C 1
ATOM 642 O O . ILE A 1 80 ? -11.109 0.476 28.907 1.00 58.38 80 ILE A O 1
ATOM 646 N N . MET A 1 81 ? -10.474 2.618 28.617 1.00 57.47 81 MET A N 1
ATOM 647 C CA . MET A 1 81 ? -11.433 3.268 29.476 1.00 57.47 81 MET A CA 1
ATOM 648 C C . MET A 1 81 ? -12.403 4.095 28.623 1.00 57.47 81 MET A C 1
ATOM 650 O O . MET A 1 81 ? -12.016 4.915 27.784 1.00 57.47 81 MET A O 1
ATOM 654 N N . LEU A 1 82 ? -13.700 3.908 28.864 1.00 58.50 82 LEU A N 1
ATOM 655 C CA . LEU A 1 82 ? -14.730 4.809 28.353 1.00 58.50 82 LEU A CA 1
ATOM 656 C C . LEU A 1 82 ? -15.050 5.848 29.429 1.00 58.50 82 LEU A C 1
ATOM 658 O O . LEU A 1 82 ? -15.467 5.501 30.533 1.00 58.50 82 LEU A O 1
ATOM 662 N N . CYS A 1 83 ? -14.860 7.121 29.098 1.00 59.56 83 CYS A N 1
ATOM 663 C CA . CYS A 1 83 ? -15.212 8.260 29.934 1.00 59.56 83 CYS A CA 1
ATOM 664 C C . CYS A 1 83 ? -16.432 8.979 29.351 1.00 59.56 83 CYS A C 1
ATOM 666 O O . CYS A 1 83 ? -16.523 9.200 28.143 1.00 59.56 83 CYS A O 1
ATOM 668 N N . PHE A 1 84 ? -17.336 9.419 30.217 1.00 60.12 84 PHE A N 1
ATOM 669 C CA . PHE A 1 84 ? -18.447 10.296 29.847 1.00 60.12 84 PHE A CA 1
ATOM 670 C C . PHE A 1 84 ? -18.138 11.685 30.399 1.00 60.12 84 PHE A C 1
ATOM 672 O O . PHE A 1 84 ? -17.752 11.807 31.556 1.00 60.12 84 PHE A O 1
ATOM 679 N N . GLU A 1 85 ? -18.255 12.739 29.590 1.00 55.91 85 GLU A N 1
ATOM 680 C CA . GLU A 1 85 ? -17.993 14.102 30.094 1.00 55.91 85 GLU A CA 1
ATOM 681 C C . GLU A 1 85 ? -19.049 14.560 31.098 1.00 55.91 85 GLU A C 1
ATOM 683 O O . GLU A 1 85 ? -18.754 15.285 32.042 1.00 55.91 85 GLU A O 1
ATOM 688 N N . SER A 1 86 ? -20.282 14.117 30.888 1.00 52.75 86 SER A N 1
ATOM 689 C CA . SER A 1 86 ? -21.471 14.572 31.599 1.00 52.75 86 SER A CA 1
ATOM 690 C C . SER A 1 86 ? -21.764 13.762 32.874 1.00 52.75 86 SER A C 1
ATOM 692 O O . SER A 1 86 ? -22.570 14.173 33.705 1.00 52.75 86 SER A O 1
ATOM 694 N N . ALA A 1 87 ? -21.049 12.651 33.092 1.00 53.16 87 ALA A N 1
ATOM 695 C CA . ALA A 1 87 ? -21.131 11.836 34.301 1.00 53.16 87 ALA A CA 1
ATOM 696 C C . ALA A 1 87 ? -19.737 11.329 34.700 1.00 53.16 87 ALA A C 1
ATOM 698 O O . ALA A 1 87 ? -19.044 10.737 33.878 1.00 53.16 87 ALA A O 1
ATOM 699 N N . SER A 1 88 ? -19.344 11.499 35.968 1.00 47.62 88 SER A N 1
ATOM 700 C CA . SER A 1 88 ? -18.082 10.997 36.535 1.00 47.62 88 SER A CA 1
ATOM 701 C C . SER A 1 88 ? -18.086 9.466 36.618 1.00 47.62 88 SER A C 1
ATOM 703 O O . SER A 1 88 ? -18.258 8.871 37.681 1.00 47.62 88 SER A O 1
ATOM 705 N N . PHE A 1 89 ? -17.972 8.812 35.469 1.00 50.59 89 PHE A N 1
ATOM 706 C CA . PHE A 1 89 ? -17.935 7.368 35.347 1.00 50.59 89 PHE A CA 1
ATOM 707 C C . PHE A 1 89 ? -16.686 6.968 34.575 1.00 50.59 89 PHE A C 1
ATOM 709 O O . PHE A 1 89 ? -16.484 7.373 33.429 1.00 50.59 89 PHE A O 1
ATOM 716 N N . GLN A 1 90 ? -15.870 6.160 35.237 1.00 53.00 90 GLN A N 1
ATOM 717 C CA . GLN A 1 90 ? -14.708 5.487 34.687 1.00 53.00 90 GLN A CA 1
ATOM 718 C C . GLN A 1 90 ? -14.897 4.003 34.970 1.00 53.00 90 GLN A C 1
ATOM 720 O O . GLN A 1 90 ? -15.270 3.620 36.081 1.00 53.00 90 GLN A O 1
ATOM 725 N N . LYS A 1 91 ? -14.715 3.171 33.950 1.00 59.03 91 LYS A N 1
ATOM 726 C CA . LYS A 1 91 ? -14.708 1.723 34.113 1.00 59.03 91 LYS A CA 1
ATOM 727 C C . LYS A 1 91 ? -13.724 1.128 33.126 1.00 59.03 91 LYS A C 1
ATOM 729 O O . LYS A 1 91 ? -13.829 1.398 31.927 1.00 59.03 91 LYS A O 1
ATOM 734 N N . ASP A 1 92 ? -12.827 0.312 33.655 1.00 50.78 92 ASP A N 1
ATOM 735 C CA . ASP A 1 92 ? -11.884 -0.455 32.858 1.00 50.78 92 ASP A CA 1
ATOM 736 C C . ASP A 1 92 ? -12.636 -1.555 32.111 1.00 50.78 92 ASP A C 1
ATOM 738 O O . ASP A 1 92 ? -13.538 -2.215 32.649 1.00 50.78 92 ASP A O 1
ATOM 742 N N . LEU A 1 93 ? -12.298 -1.724 30.837 1.00 55.44 93 LEU A N 1
ATOM 743 C CA . LEU A 1 93 ? -12.815 -2.826 30.045 1.00 55.44 93 LEU A CA 1
ATOM 744 C C . LEU A 1 93 ? -12.136 -4.136 30.475 1.00 55.44 93 LEU A C 1
ATOM 746 O O . LEU A 1 93 ? -10.917 -4.167 30.639 1.00 55.44 93 LEU A O 1
ATOM 750 N N . PRO A 1 94 ? -12.894 -5.234 30.657 1.00 55.09 94 PRO A N 1
ATOM 751 C CA . PRO A 1 94 ? -12.292 -6.534 30.935 1.00 55.09 94 PRO A CA 1
ATOM 752 C C . PRO A 1 94 ? -11.375 -6.940 29.778 1.00 55.09 94 PRO A C 1
ATOM 754 O O . PRO A 1 94 ? -11.688 -6.644 28.628 1.00 55.09 94 PRO A O 1
ATOM 757 N N . LYS A 1 95 ? -10.270 -7.641 30.071 1.00 52.22 95 LYS A N 1
ATOM 758 C CA . LYS A 1 95 ? -9.354 -8.159 29.042 1.00 52.22 95 LYS A CA 1
ATOM 759 C C . LYS A 1 95 ? -10.098 -9.069 28.065 1.00 52.22 95 LYS A C 1
ATOM 761 O O . LYS A 1 95 ? -10.932 -9.883 28.459 1.00 52.22 95 LYS A O 1
ATOM 766 N N . GLY A 1 96 ? -9.800 -8.901 26.787 1.00 48.62 96 GLY A N 1
ATOM 767 C CA . GLY A 1 96 ? -10.489 -9.582 25.705 1.00 48.62 96 GLY A CA 1
ATOM 768 C C . GLY A 1 96 ? -9.970 -11.000 25.464 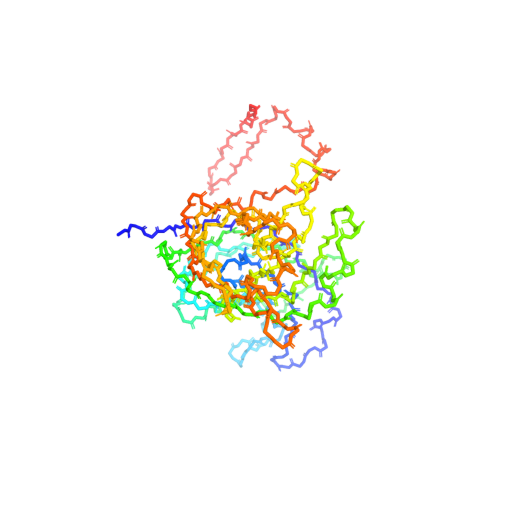1.00 48.62 96 GLY A C 1
ATOM 769 O O . GLY A 1 96 ? -8.830 -11.299 25.800 1.00 48.62 96 GLY A O 1
ATOM 770 N N . ASN A 1 97 ? -10.790 -11.866 24.865 1.00 46.81 97 ASN A N 1
ATOM 771 C CA . ASN A 1 97 ? -10.406 -13.208 24.415 1.00 46.81 97 ASN A CA 1
ATOM 772 C C . ASN A 1 97 ? -9.959 -13.240 22.932 1.00 46.81 97 ASN A C 1
ATOM 774 O O . ASN A 1 97 ? -10.227 -12.343 22.145 1.00 46.81 97 ASN A O 1
ATOM 778 N N . GLU A 1 98 ? -9.234 -14.276 22.523 1.00 44.16 98 GLU A N 1
ATOM 779 C CA . GLU A 1 98 ? -8.341 -14.242 21.346 1.00 44.16 98 GLU A CA 1
ATOM 780 C C . GLU A 1 98 ? -9.029 -14.166 19.952 1.00 44.16 98 GLU A C 1
ATOM 782 O O . GLU A 1 98 ? -8.366 -13.863 18.950 1.00 44.16 98 GLU A O 1
ATOM 787 N N . ASN A 1 99 ? -10.359 -14.343 19.875 1.00 42.41 99 ASN A N 1
ATOM 788 C CA . ASN A 1 99 ? -11.082 -14.691 18.634 1.00 42.41 99 ASN A CA 1
ATOM 789 C C . ASN A 1 99 ? -12.095 -13.656 18.102 1.00 42.41 99 ASN A C 1
ATOM 791 O O . ASN A 1 99 ? -13.006 -14.002 17.354 1.00 42.41 99 ASN A O 1
ATOM 795 N N . GLY A 1 100 ? -11.926 -12.375 18.424 1.00 48.97 100 GLY A N 1
ATOM 796 C CA . GLY A 1 100 ? -12.811 -11.308 17.943 1.00 48.97 100 GLY A CA 1
ATOM 797 C C . GLY A 1 100 ? -13.462 -10.613 19.119 1.00 48.97 100 GLY A C 1
ATOM 798 O O . GLY A 1 100 ? -14.551 -10.961 19.573 1.00 48.97 100 GLY A O 1
ATOM 799 N N . THR A 1 101 ? -12.746 -9.641 19.658 1.00 49.16 101 THR A N 1
ATOM 800 C CA . THR A 1 101 ? -13.089 -9.059 20.939 1.00 49.16 101 THR A CA 1
ATOM 801 C C . THR A 1 101 ? -14.121 -7.964 20.811 1.00 49.16 101 THR A C 1
ATOM 803 O O . THR A 1 101 ? -13.865 -6.819 20.434 1.00 49.16 101 THR A O 1
ATOM 806 N N . THR A 1 102 ? -15.336 -8.353 21.167 1.00 52.62 102 THR A N 1
ATOM 807 C CA . THR A 1 102 ? -16.390 -7.424 21.533 1.00 52.62 102 THR A CA 1
ATOM 808 C C . THR A 1 102 ? -16.191 -7.068 23.005 1.00 52.62 102 THR A C 1
ATOM 810 O O . THR A 1 102 ? -16.425 -7.889 23.887 1.00 52.62 102 THR A O 1
ATOM 813 N N . PHE A 1 103 ? -15.735 -5.850 23.275 1.00 53.94 103 PHE A N 1
ATOM 814 C CA . PHE A 1 103 ? -15.568 -5.316 24.620 1.00 53.94 103 PHE A CA 1
ATOM 815 C C . PHE A 1 103 ? -16.844 -4.569 25.019 1.00 53.94 103 PHE A C 1
ATOM 817 O O . PHE A 1 103 ? -17.104 -3.451 24.575 1.00 53.94 103 PHE A O 1
ATOM 824 N N . GLY A 1 104 ? -17.692 -5.204 25.827 1.00 52.28 104 GLY A N 1
ATOM 825 C CA . GLY A 1 104 ? -18.943 -4.607 26.291 1.00 52.28 104 GLY A CA 1
ATOM 826 C C . GLY A 1 104 ? -18.806 -3.955 27.664 1.00 52.28 104 GLY A C 1
ATOM 827 O O . GLY A 1 104 ? -18.473 -4.631 28.635 1.00 52.28 104 GLY A O 1
ATOM 828 N N . ILE A 1 105 ? -19.162 -2.674 27.784 1.00 50.56 105 ILE A N 1
ATOM 829 C CA . ILE A 1 105 ? -19.597 -2.105 29.063 1.00 50.56 105 ILE A CA 1
ATOM 830 C C . ILE A 1 105 ? -21.123 -2.172 29.088 1.00 50.56 105 ILE A C 1
ATOM 832 O O . ILE A 1 105 ? -21.813 -1.308 28.545 1.00 50.56 105 ILE A O 1
ATOM 836 N N . SER A 1 106 ? -21.678 -3.189 29.748 1.00 46.75 106 SER A N 1
ATOM 837 C CA . SER A 1 106 ? -23.079 -3.135 30.164 1.00 46.75 106 SER A CA 1
ATOM 838 C C . SER A 1 106 ? -23.157 -2.343 31.466 1.00 46.75 106 SER A C 1
ATOM 840 O O . SER A 1 106 ? -22.698 -2.814 32.513 1.00 46.75 106 SER A O 1
ATOM 842 N N . LYS A 1 107 ? -23.710 -1.129 31.415 1.00 46.41 107 LYS A N 1
ATOM 843 C CA . LYS A 1 107 ? -24.122 -0.424 32.626 1.00 46.41 107 LYS A CA 1
ATOM 844 C C . LYS A 1 107 ? -25.592 -0.730 32.863 1.00 46.41 107 LYS A C 1
ATOM 846 O O . LYS A 1 107 ? -26.444 -0.438 32.035 1.00 46.41 107 LYS A O 1
ATOM 851 N N . THR A 1 108 ? -25.890 -1.288 34.026 1.00 42.06 108 THR A N 1
ATOM 852 C CA . THR A 1 108 ? -27.253 -1.508 34.505 1.00 42.06 108 THR A CA 1
ATOM 853 C C . THR A 1 108 ? -27.830 -0.196 35.054 1.00 42.06 108 THR A C 1
ATOM 855 O O . THR A 1 108 ? -28.173 -0.101 36.228 1.00 42.06 108 THR A O 1
ATOM 858 N N . SER A 1 109 ? -27.867 0.869 34.249 1.00 48.28 109 SER A N 1
ATOM 859 C CA . SER A 1 109 ? -28.647 2.068 34.579 1.00 48.28 109 SER A CA 1
ATOM 860 C C . SER A 1 109 ? -29.862 2.102 33.674 1.00 48.28 109 SER A C 1
ATOM 862 O O . SER A 1 109 ? -29.719 1.955 32.460 1.00 48.28 109 SER A O 1
ATOM 864 N N . LYS A 1 110 ? -31.044 2.267 34.279 1.00 49.72 110 LYS A N 1
ATOM 865 C CA . LYS A 1 110 ? -32.331 2.044 33.616 1.00 49.72 110 LYS A CA 1
ATOM 866 C C . LYS A 1 110 ? -32.510 2.821 32.305 1.00 49.72 110 LYS A C 1
ATOM 868 O O . LYS A 1 110 ? -33.214 2.310 31.467 1.00 49.72 110 LYS A O 1
ATOM 873 N N . PHE A 1 111 ? -31.853 3.957 32.066 1.00 56.38 111 PHE A N 1
ATOM 874 C CA . PHE A 1 111 ? -31.774 4.619 30.752 1.00 56.38 111 PHE A CA 1
ATOM 875 C C . PHE A 1 111 ? -30.564 5.577 30.733 1.00 56.38 111 PHE A C 1
ATOM 877 O O . PHE A 1 111 ? -30.047 5.924 31.799 1.00 56.38 111 PHE A O 1
ATOM 884 N N . PHE A 1 112 ? -30.121 6.037 29.551 1.00 61.56 112 PHE A N 1
ATOM 885 C CA . PHE A 1 112 ? -29.370 7.299 29.465 1.00 61.56 112 PHE A CA 1
ATOM 886 C C . PHE A 1 112 ? -30.329 8.423 29.876 1.00 61.56 112 PHE A C 1
ATOM 888 O O . PHE A 1 112 ? -31.156 8.863 29.077 1.00 61.56 112 PHE A O 1
ATOM 895 N N . ASP A 1 113 ? -30.280 8.841 31.139 1.00 65.75 113 ASP A N 1
ATOM 896 C CA . ASP A 1 113 ? -31.052 9.993 31.598 1.00 65.75 113 ASP A CA 1
ATOM 897 C C . ASP A 1 113 ? -30.455 11.310 31.065 1.00 65.75 113 ASP A C 1
ATOM 899 O O . ASP A 1 113 ? -29.422 11.329 30.388 1.00 65.75 113 ASP A O 1
ATOM 903 N N . SER A 1 114 ? -31.117 12.435 31.348 1.00 67.81 114 SER A N 1
ATOM 904 C CA . SER A 1 114 ? -30.680 13.760 30.891 1.00 67.81 114 SER A CA 1
ATOM 905 C C . SER A 1 114 ? -29.256 14.121 31.316 1.00 67.81 114 SER A C 1
ATOM 907 O O . SER A 1 114 ? -28.627 14.917 30.626 1.00 67.81 114 SER A O 1
ATOM 909 N N . LYS A 1 115 ? -28.721 13.518 32.385 1.00 69.81 115 LYS A N 1
ATOM 910 C CA . LYS A 1 115 ? -27.377 13.804 32.897 1.00 69.81 115 LYS A CA 1
ATOM 911 C C . LYS A 1 115 ? -26.283 13.231 32.009 1.00 69.81 115 LYS A C 1
ATOM 913 O O . LYS A 1 115 ? -25.149 13.658 32.125 1.00 69.81 115 LYS A O 1
ATOM 918 N N . PHE A 1 116 ? -26.597 12.300 31.109 1.00 66.81 116 PHE A N 1
ATOM 919 C CA . PHE A 1 116 ? -25.636 11.805 30.121 1.00 66.81 116 PHE A CA 1
ATOM 920 C C . PHE A 1 116 ? -25.530 12.706 28.885 1.00 66.81 116 PHE A C 1
ATOM 922 O O . PHE A 1 116 ? -24.632 12.513 28.063 1.00 66.81 116 PHE A O 1
ATOM 929 N N . PHE A 1 117 ? -26.400 13.709 28.755 1.00 71.25 117 PHE A N 1
ATOM 930 C CA . PHE A 1 117 ? -26.440 14.595 27.600 1.00 71.25 117 PHE A CA 1
ATOM 931 C C . PHE A 1 117 ? -25.932 15.988 27.957 1.00 71.25 117 PHE A C 1
ATOM 933 O O . PHE A 1 117 ? -26.512 16.664 28.799 1.00 71.25 117 PHE A O 1
ATOM 940 N N . ASP A 1 118 ? -24.909 16.448 27.243 1.00 74.81 118 ASP A N 1
ATOM 941 C CA . ASP A 1 118 ? -24.529 17.858 27.217 1.00 74.81 118 ASP A CA 1
ATOM 942 C C . ASP A 1 118 ? -25.124 18.500 25.959 1.00 74.81 118 ASP A C 1
ATOM 944 O O . ASP A 1 118 ? -24.886 18.040 24.838 1.00 74.81 118 ASP A O 1
ATOM 948 N N . ASN A 1 119 ? -25.969 19.518 26.134 1.00 80.94 119 ASN A N 1
ATOM 949 C CA . ASN A 1 119 ? -26.658 20.212 25.039 1.00 80.94 119 ASN A CA 1
ATOM 950 C C . ASN A 1 119 ? -27.365 19.257 24.050 1.00 80.94 119 ASN A C 1
ATOM 952 O O . ASN A 1 119 ? -27.282 19.402 22.828 1.00 80.94 119 ASN A O 1
ATOM 956 N N . GLY A 1 120 ? -28.033 18.227 24.585 1.00 79.94 120 GLY A N 1
ATOM 957 C CA . GLY A 1 120 ? -28.749 17.226 23.786 1.00 79.94 120 GLY A CA 1
ATOM 958 C C . GLY A 1 120 ? -27.844 16.254 23.020 1.00 79.94 120 GLY A C 1
ATOM 959 O O . GLY A 1 120 ? -28.325 15.549 22.129 1.00 79.94 120 GLY A O 1
ATOM 960 N N . LYS A 1 121 ? -26.549 16.193 23.349 1.00 79.62 121 LYS A N 1
ATOM 961 C CA . LYS A 1 121 ? -25.587 15.258 22.761 1.00 79.62 121 LYS A CA 1
ATOM 962 C C . LYS A 1 121 ? -24.996 14.353 23.830 1.00 79.62 121 LYS A C 1
ATOM 964 O O . LYS A 1 121 ? -24.578 14.814 24.884 1.00 79.62 121 LYS A O 1
ATOM 969 N N . LEU A 1 122 ? -24.935 13.062 23.533 1.00 76.69 122 LEU A N 1
ATOM 970 C CA . LEU A 1 122 ? -24.148 12.117 24.310 1.00 76.69 122 LEU A CA 1
ATOM 971 C C . LEU A 1 122 ? -22.704 12.205 23.814 1.00 76.69 122 LEU A C 1
ATOM 973 O O . LEU A 1 122 ? -22.446 11.972 22.629 1.00 76.69 122 LEU A O 1
ATOM 977 N N . ILE A 1 123 ? -21.784 12.560 24.710 1.00 73.81 123 ILE A N 1
ATOM 978 C CA . ILE A 1 123 ? -20.353 12.659 24.414 1.00 73.81 123 ILE A CA 1
ATOM 979 C C . ILE A 1 123 ? -19.633 11.515 25.121 1.00 73.81 123 ILE A C 1
ATOM 981 O O . ILE A 1 123 ? -19.629 11.426 26.350 1.00 73.81 123 ILE A O 1
ATOM 985 N N . ILE A 1 124 ? -19.025 10.637 24.328 1.00 72.00 124 ILE A N 1
ATOM 986 C CA . ILE A 1 124 ? -18.232 9.507 24.809 1.00 72.00 124 ILE A CA 1
ATOM 987 C C . ILE A 1 124 ? -16.775 9.785 24.465 1.00 72.00 124 ILE A C 1
ATOM 989 O O . ILE A 1 124 ? -16.424 9.925 23.292 1.00 72.00 124 ILE A O 1
ATOM 993 N N . LYS A 1 125 ? -15.922 9.839 25.484 1.00 72.06 125 LYS A N 1
ATOM 994 C CA . LYS A 1 125 ? -14.472 9.898 25.329 1.00 72.06 125 LYS A CA 1
ATOM 995 C C . LYS A 1 125 ? -13.889 8.504 25.501 1.00 72.06 125 LYS A C 1
ATOM 997 O O . LYS A 1 125 ? -14.042 7.886 26.547 1.00 72.06 125 LYS A O 1
ATOM 1002 N N . VAL A 1 126 ? -13.214 8.013 24.475 1.00 67.75 126 VAL A N 1
ATOM 1003 C CA . VAL A 1 126 ? -12.446 6.769 24.518 1.00 67.75 126 VAL A CA 1
ATOM 1004 C C . VAL A 1 126 ? -11.014 7.135 24.851 1.00 67.75 126 VAL A C 1
ATOM 1006 O O . VAL A 1 126 ? -10.366 7.824 24.061 1.00 67.75 126 VAL A O 1
ATOM 1009 N N . LYS A 1 127 ? -10.536 6.681 26.008 1.00 70.56 127 LYS A N 1
ATOM 1010 C CA . LYS A 1 127 ? -9.154 6.865 26.447 1.00 70.56 127 LYS A CA 1
ATOM 1011 C C . LYS A 1 127 ? -8.522 5.520 26.735 1.00 70.56 127 LYS A C 1
ATOM 1013 O O . LYS A 1 127 ? -9.171 4.652 27.300 1.00 70.56 127 LYS A O 1
ATOM 1018 N N . GLY A 1 128 ? -7.265 5.335 26.372 1.00 71.19 128 GLY A N 1
ATOM 1019 C CA . GLY A 1 128 ? -6.563 4.101 26.708 1.00 71.19 128 GLY A CA 1
ATOM 1020 C C . GLY A 1 128 ? -5.433 3.788 25.757 1.00 71.19 128 GLY A C 1
ATOM 1021 O O . GLY A 1 128 ? -4.973 4.653 25.011 1.00 71.19 128 GLY A O 1
ATOM 1022 N N . THR A 1 129 ? -4.993 2.537 25.779 1.00 65.94 129 THR A N 1
ATOM 1023 C CA . THR A 1 129 ? -3.948 2.037 24.894 1.00 65.94 129 THR A CA 1
ATOM 1024 C C . THR A 1 129 ? -4.331 0.692 24.288 1.00 65.94 129 THR A C 1
ATOM 1026 O O . THR A 1 129 ? -4.831 -0.202 24.969 1.00 65.94 129 THR A O 1
ATOM 1029 N N . PHE A 1 130 ? -4.070 0.537 22.992 1.00 64.50 130 PHE A N 1
ATOM 1030 C CA . PHE A 1 130 ? -4.007 -0.771 22.349 1.00 64.50 130 PHE A CA 1
ATOM 1031 C C . PHE A 1 130 ? -2.568 -1.271 22.377 1.00 64.50 130 PHE A C 1
ATOM 1033 O O . PHE A 1 130 ? -1.680 -0.601 21.860 1.00 64.50 130 PHE A O 1
ATOM 1040 N N . LYS A 1 131 ? -2.341 -2.458 22.928 1.00 64.00 131 LYS A N 1
ATOM 1041 C CA . LYS A 1 131 ? -1.094 -3.209 22.804 1.00 64.00 131 LYS A CA 1
ATOM 1042 C C . LYS A 1 131 ? -1.265 -4.244 21.698 1.00 64.00 131 LYS A C 1
ATOM 1044 O O . LYS A 1 131 ? -1.852 -5.305 21.897 1.00 64.00 131 LYS A O 1
ATOM 1049 N N . ILE A 1 132 ? -0.772 -3.920 20.509 1.00 63.53 132 ILE A N 1
ATOM 1050 C CA . 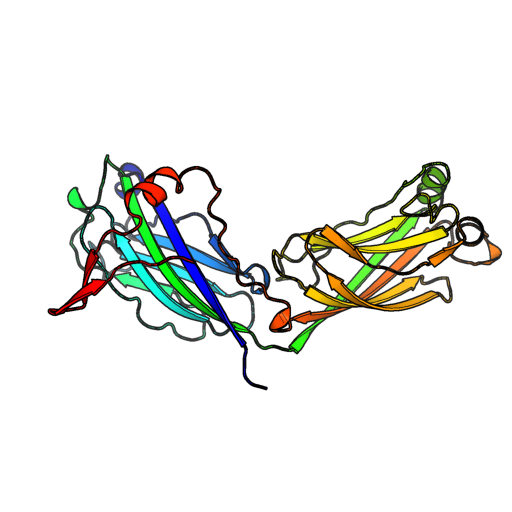ILE A 1 132 ? -0.779 -4.832 19.367 1.00 63.53 132 ILE A CA 1
ATOM 1051 C C . ILE A 1 132 ? 0.514 -5.633 19.407 1.00 63.53 132 ILE A C 1
ATOM 1053 O O . ILE A 1 132 ? 1.603 -5.081 19.248 1.00 63.53 132 ILE A O 1
ATOM 1057 N N . ILE A 1 133 ? 0.386 -6.938 19.611 1.00 65.44 133 ILE A N 1
ATOM 1058 C CA . ILE A 1 133 ? 1.501 -7.869 19.532 1.00 65.44 133 ILE A CA 1
ATOM 1059 C C . ILE A 1 133 ? 1.696 -8.200 18.055 1.00 65.44 133 ILE A C 1
ATOM 1061 O O . ILE A 1 133 ? 0.921 -8.955 17.462 1.00 65.44 133 ILE A O 1
ATOM 1065 N N . LEU A 1 134 ? 2.712 -7.588 17.453 1.00 60.00 134 LEU A N 1
ATOM 1066 C CA . LEU A 1 134 ? 3.115 -7.903 16.096 1.00 60.00 134 LEU A CA 1
ATOM 1067 C C . LEU A 1 134 ? 4.049 -9.111 16.106 1.00 60.00 134 LEU A C 1
ATOM 1069 O O . LEU A 1 134 ? 5.066 -9.101 16.815 1.00 60.00 134 LEU A O 1
ATOM 1073 N N . PRO A 1 135 ? 3.781 -10.116 15.264 1.00 56.69 135 PRO A N 1
ATOM 1074 C CA . PRO A 1 135 ? 4.784 -11.110 14.952 1.00 56.69 135 PRO A CA 1
ATOM 1075 C C . PRO A 1 135 ? 5.826 -10.409 14.069 1.00 56.69 135 PRO A C 1
ATOM 1077 O O . PRO A 1 135 ? 5.601 -10.139 12.889 1.00 56.69 135 PRO A O 1
ATOM 1080 N N . LEU A 1 136 ? 6.940 -10.003 14.678 1.00 60.06 136 LEU A N 1
ATOM 1081 C CA . LEU A 1 136 ? 8.066 -9.434 13.946 1.00 60.06 136 LEU A CA 1
ATOM 1082 C C . LEU A 1 136 ? 8.623 -10.443 12.950 1.00 60.06 136 LEU A C 1
ATOM 1084 O O . LEU A 1 136 ? 8.635 -11.644 13.216 1.00 60.06 136 LEU A O 1
ATOM 1088 N N . GLY A 1 137 ? 9.145 -9.939 11.833 1.00 60.94 137 GLY A N 1
ATOM 1089 C CA . GLY A 1 137 ? 9.788 -10.789 10.837 1.00 60.94 137 GLY A CA 1
ATOM 1090 C C . GLY A 1 137 ? 8.808 -11.598 9.989 1.00 60.94 137 GLY A C 1
ATOM 1091 O O . GLY A 1 137 ? 9.251 -12.474 9.247 1.00 60.94 137 GLY A O 1
ATOM 1092 N N . ILE A 1 138 ? 7.498 -11.303 10.044 1.00 64.75 138 ILE A N 1
ATOM 1093 C CA . ILE A 1 138 ? 6.581 -11.813 9.023 1.00 64.75 138 ILE A CA 1
ATOM 1094 C C . ILE A 1 138 ? 6.989 -11.229 7.679 1.00 64.75 138 ILE A C 1
ATOM 1096 O O . ILE A 1 138 ? 7.081 -10.013 7.491 1.00 64.75 138 ILE A O 1
ATOM 1100 N N . LYS A 1 139 ? 7.207 -12.155 6.757 1.00 75.88 139 LYS A N 1
ATOM 1101 C CA . LYS A 1 139 ? 7.493 -11.918 5.357 1.00 75.88 139 LYS A CA 1
ATOM 1102 C C . LYS A 1 139 ? 6.181 -11.987 4.590 1.00 75.88 139 LYS A C 1
ATOM 1104 O O . LYS A 1 139 ? 5.576 -13.053 4.524 1.00 75.88 139 LYS A O 1
ATOM 1109 N N . TYR A 1 140 ? 5.740 -10.863 4.030 1.00 78.38 140 TYR A N 1
ATOM 1110 C CA . TYR A 1 140 ? 4.560 -10.837 3.161 1.00 78.38 140 TYR A CA 1
ATOM 1111 C C . TYR A 1 140 ? 5.020 -10.856 1.706 1.00 78.38 140 TYR A C 1
ATOM 1113 O O . TYR A 1 140 ? 5.475 -9.816 1.214 1.00 78.38 140 TYR A O 1
ATOM 1121 N N . PRO A 1 141 ? 4.961 -12.010 1.020 1.00 83.31 141 PRO A N 1
ATOM 1122 C CA . PRO A 1 141 ? 5.299 -12.054 -0.387 1.00 83.31 141 PRO A CA 1
ATOM 1123 C C . PRO A 1 141 ? 4.273 -11.245 -1.182 1.00 83.31 141 PRO A C 1
ATOM 1125 O O . PRO A 1 141 ? 3.077 -11.297 -0.903 1.00 83.31 141 PRO A O 1
ATOM 1128 N N . PHE A 1 142 ? 4.737 -10.525 -2.194 1.00 85.88 142 PHE A N 1
ATOM 1129 C CA . PHE A 1 142 ? 3.874 -9.859 -3.160 1.00 85.88 142 PHE A CA 1
ATOM 1130 C C . PHE A 1 142 ? 4.407 -10.047 -4.569 1.00 85.88 142 PHE A C 1
ATOM 1132 O O . PHE A 1 142 ? 5.606 -10.230 -4.783 1.00 85.88 142 PHE A O 1
ATOM 1139 N N . SER A 1 143 ? 3.506 -9.955 -5.539 1.00 89.69 143 SER A N 1
ATOM 1140 C CA . SER A 1 143 ? 3.872 -9.827 -6.941 1.00 89.69 143 SER A CA 1
ATOM 1141 C C . SER A 1 143 ? 2.844 -8.984 -7.683 1.00 89.69 143 SER A C 1
ATOM 1143 O O . SER A 1 143 ? 1.660 -8.987 -7.347 1.00 89.69 143 SER A O 1
ATOM 1145 N N . ALA A 1 144 ? 3.306 -8.241 -8.678 1.00 91.31 144 ALA A N 1
ATOM 1146 C CA . ALA A 1 144 ? 2.465 -7.512 -9.607 1.00 91.31 144 ALA A CA 1
ATOM 1147 C C . ALA A 1 144 ? 3.120 -7.512 -10.988 1.00 91.31 144 ALA A C 1
ATOM 1149 O O . ALA A 1 144 ? 4.345 -7.546 -11.111 1.00 91.31 144 ALA A O 1
ATOM 1150 N N . HIS A 1 145 ? 2.295 -7.459 -12.025 1.00 93.19 145 HIS A N 1
ATOM 1151 C CA . HIS A 1 145 ? 2.738 -7.295 -13.400 1.00 93.19 145 HIS A CA 1
ATOM 1152 C C . HIS A 1 145 ? 1.988 -6.134 -14.046 1.00 93.19 145 HIS A C 1
ATOM 1154 O O . HIS A 1 145 ? 0.849 -5.832 -13.684 1.00 93.19 145 HIS A O 1
ATOM 1160 N N . TRP A 1 146 ? 2.635 -5.476 -14.996 1.00 95.50 146 TRP A N 1
ATOM 1161 C CA . TRP A 1 146 ? 2.081 -4.344 -15.712 1.00 95.50 146 TRP A CA 1
ATOM 1162 C C . TRP A 1 146 ? 2.511 -4.400 -17.174 1.00 95.50 146 TRP A C 1
ATOM 1164 O O . TRP A 1 146 ? 3.702 -4.399 -17.473 1.00 95.50 146 TRP A O 1
ATOM 1174 N N . LYS A 1 147 ? 1.517 -4.461 -18.061 1.00 95.75 147 LYS A N 1
ATOM 1175 C CA . LYS A 1 147 ? 1.693 -4.329 -19.505 1.00 95.75 147 LYS A CA 1
ATOM 1176 C C . LYS A 1 147 ? 1.647 -2.863 -19.916 1.00 95.75 147 LYS A C 1
ATOM 1178 O O . LYS A 1 147 ? 0.771 -2.127 -19.449 1.00 95.75 147 LYS A O 1
ATOM 1183 N N . ILE A 1 148 ? 2.588 -2.460 -20.759 1.00 94.94 148 ILE A N 1
ATOM 1184 C CA . ILE A 1 148 ? 2.755 -1.087 -21.226 1.00 94.94 148 ILE A CA 1
ATOM 1185 C C . ILE A 1 148 ? 2.960 -1.120 -22.737 1.00 94.94 148 ILE A C 1
ATOM 1187 O O . ILE A 1 148 ? 3.866 -1.796 -23.213 1.00 94.94 148 ILE A O 1
ATOM 1191 N N . GLU A 1 149 ? 2.137 -0.380 -23.471 1.00 95.81 149 GLU A N 1
ATOM 1192 C CA . GLU A 1 149 ? 2.311 -0.195 -24.912 1.00 95.81 149 GLU A CA 1
ATOM 1193 C C . GLU A 1 149 ? 3.515 0.715 -25.194 1.00 95.81 149 GLU A C 1
ATOM 1195 O O . GLU A 1 149 ? 3.702 1.747 -24.539 1.00 95.81 149 GLU A O 1
ATOM 1200 N N . GLU A 1 150 ? 4.318 0.341 -26.188 1.00 94.62 150 GLU A N 1
ATOM 1201 C CA . GLU A 1 150 ? 5.515 1.063 -26.620 1.00 94.62 150 GLU A CA 1
ATOM 1202 C C . GLU A 1 150 ? 5.200 2.516 -26.978 1.00 94.62 150 GLU A C 1
ATOM 1204 O O . GLU A 1 150 ? 5.820 3.433 -26.438 1.00 94.62 150 GLU A O 1
ATOM 1209 N N . SER A 1 151 ? 4.155 2.732 -27.780 1.00 94.00 151 SER A N 1
ATOM 1210 C CA . SER A 1 151 ? 3.706 4.055 -28.235 1.00 94.00 151 SER A CA 1
ATOM 1211 C C . SER A 1 151 ? 3.443 5.038 -27.083 1.00 94.00 151 SER A C 1
ATOM 1213 O O . SER A 1 151 ? 3.722 6.235 -27.192 1.00 94.00 151 SER A O 1
ATOM 1215 N N . VAL A 1 152 ? 2.956 4.541 -25.941 1.00 93.31 152 VAL A N 1
ATOM 1216 C CA . VAL A 1 152 ? 2.670 5.352 -24.751 1.00 93.31 152 VAL A CA 1
ATOM 1217 C C . VAL A 1 152 ? 3.966 5.786 -24.063 1.00 93.31 152 VAL A C 1
ATOM 1219 O O . VAL A 1 152 ? 4.063 6.921 -23.591 1.00 93.31 152 VAL A O 1
ATOM 1222 N N . LEU A 1 153 ? 4.975 4.911 -24.007 1.00 90.56 153 LEU A N 1
ATOM 1223 C CA . LEU A 1 153 ? 6.297 5.257 -23.478 1.00 90.56 153 LEU A CA 1
ATOM 1224 C C . LEU A 1 153 ? 7.076 6.161 -24.434 1.00 90.56 153 LEU A C 1
ATOM 1226 O O . LEU A 1 153 ? 7.764 7.076 -23.978 1.00 90.56 153 LEU A O 1
ATOM 1230 N N . GLU A 1 154 ? 6.940 5.952 -25.741 1.00 90.25 154 GLU A N 1
ATOM 1231 C CA . GLU A 1 154 ? 7.566 6.793 -26.758 1.00 90.25 154 GLU A CA 1
ATOM 1232 C C . GLU A 1 154 ? 7.087 8.238 -26.695 1.00 90.25 154 GLU A C 1
ATOM 1234 O O . GLU A 1 154 ? 7.905 9.158 -26.753 1.00 90.25 154 GLU A O 1
ATOM 1239 N N . ALA A 1 155 ? 5.786 8.450 -26.478 1.00 90.31 155 ALA A N 1
ATOM 1240 C CA . ALA A 1 155 ? 5.211 9.781 -26.302 1.00 90.31 155 ALA A CA 1
ATOM 1241 C C . ALA A 1 155 ? 5.842 10.566 -25.132 1.00 90.31 155 ALA A C 1
ATOM 1243 O O . ALA A 1 155 ? 5.761 11.793 -25.090 1.00 90.31 155 ALA A O 1
ATOM 1244 N N . LEU A 1 156 ? 6.497 9.876 -24.190 1.00 88.62 156 LEU A N 1
ATOM 1245 C CA . LEU A 1 156 ? 7.187 10.480 -23.052 1.00 88.62 156 LEU A CA 1
ATOM 1246 C C . LEU A 1 156 ? 8.695 10.671 -23.262 1.00 88.62 156 LEU A C 1
ATOM 1248 O O . LEU A 1 156 ? 9.321 11.319 -22.425 1.00 88.62 156 LEU A O 1
ATOM 1252 N N . LYS A 1 157 ? 9.287 10.179 -24.363 1.00 81.50 157 LYS A N 1
ATOM 1253 C CA . LYS A 1 157 ? 10.721 10.364 -24.678 1.00 81.50 157 LYS A CA 1
ATOM 1254 C C . LYS A 1 157 ? 11.124 11.841 -24.674 1.00 81.50 157 LYS A C 1
ATOM 1256 O O . LYS A 1 157 ? 12.182 12.200 -24.163 1.00 81.50 157 LYS A O 1
ATOM 1261 N N . SER A 1 158 ? 10.269 12.700 -25.228 1.00 76.12 158 SER A N 1
ATOM 1262 C CA . SER A 1 158 ? 10.505 14.144 -25.356 1.00 76.12 158 SER A CA 1
ATOM 1263 C C . SER A 1 158 ? 10.170 14.943 -24.092 1.00 76.12 158 SER A C 1
ATOM 1265 O O . SER A 1 158 ? 10.491 16.128 -24.012 1.00 76.12 158 SER A O 1
ATOM 1267 N N . SER A 1 159 ? 9.539 14.316 -23.095 1.00 76.62 159 SER A N 1
ATOM 1268 C CA . SER A 1 159 ? 9.143 14.969 -21.852 1.00 76.62 159 SER A CA 1
ATOM 1269 C C . SER A 1 159 ? 10.251 14.859 -20.809 1.00 76.62 159 SER A C 1
ATOM 1271 O O . SER A 1 159 ? 10.585 13.767 -20.345 1.00 76.62 159 SER A O 1
ATOM 1273 N N . ASN A 1 160 ? 10.786 16.001 -20.375 1.00 67.94 160 ASN A N 1
ATOM 1274 C CA . ASN A 1 160 ? 11.635 16.036 -19.187 1.00 67.94 160 ASN A CA 1
ATOM 1275 C C . ASN A 1 160 ? 10.786 15.653 -17.963 1.00 67.94 160 ASN A C 1
ATOM 1277 O O . ASN A 1 160 ? 9.797 16.318 -17.655 1.00 67.94 160 ASN A O 1
ATOM 1281 N N . ASN A 1 161 ? 11.185 14.590 -17.258 1.00 70.19 161 ASN A N 1
ATOM 1282 C CA . ASN A 1 161 ? 10.473 13.997 -16.115 1.00 70.19 161 ASN A CA 1
ATOM 1283 C C . ASN A 1 161 ? 9.097 13.381 -16.434 1.00 70.19 161 ASN A C 1
ATOM 1285 O O . ASN A 1 161 ? 8.305 13.151 -15.513 1.00 70.19 161 ASN A O 1
ATOM 1289 N N . GLY A 1 162 ? 8.805 13.089 -17.706 1.00 88.25 162 GLY A N 1
ATOM 1290 C CA . GLY A 1 162 ? 7.632 12.303 -18.077 1.00 88.25 162 GLY A CA 1
ATOM 1291 C C . GLY A 1 162 ? 7.693 10.916 -17.437 1.00 88.25 162 GLY A C 1
ATOM 1292 O O . GLY A 1 162 ? 8.732 10.256 -17.464 1.00 88.25 162 GLY A O 1
ATOM 1293 N N . TYR A 1 163 ? 6.590 10.469 -16.839 1.00 93.62 163 TYR A N 1
ATOM 1294 C CA . TYR A 1 163 ? 6.503 9.132 -16.259 1.00 93.62 163 TYR A CA 1
ATOM 1295 C C . TYR A 1 163 ? 5.131 8.515 -16.479 1.00 93.62 163 TYR A C 1
ATOM 1297 O O . TYR A 1 163 ? 4.115 9.211 -16.525 1.00 93.62 163 TYR A O 1
ATOM 1305 N N . LEU A 1 164 ? 5.100 7.186 -16.534 1.00 94.75 164 LEU A N 1
ATOM 1306 C CA . LEU A 1 164 ? 3.866 6.419 -16.408 1.00 94.75 164 LEU A CA 1
ATOM 1307 C C . LEU A 1 164 ? 3.787 5.806 -15.021 1.00 94.75 164 LEU A C 1
ATOM 1309 O O . LEU A 1 164 ? 4.800 5.491 -14.394 1.00 94.75 164 LEU A O 1
ATOM 1313 N N . LYS A 1 165 ? 2.558 5.609 -14.553 1.00 94.56 165 LYS A N 1
ATOM 1314 C CA . LYS A 1 165 ? 2.266 5.038 -13.243 1.00 94.56 165 LYS A CA 1
ATOM 1315 C C . LYS A 1 165 ? 1.230 3.933 -13.380 1.00 94.56 165 LYS A C 1
ATOM 1317 O O . LYS A 1 165 ? 0.156 4.159 -13.934 1.00 94.56 165 LYS A O 1
ATOM 1322 N N . SER A 1 166 ? 1.534 2.762 -12.832 1.00 94.69 166 SER A N 1
ATOM 1323 C CA . SER A 1 166 ? 0.621 1.624 -12.829 1.00 94.69 166 SER A CA 1
ATOM 1324 C C . SER A 1 166 ? -0.622 1.896 -11.975 1.00 94.69 166 SER A C 1
ATOM 1326 O O . SER A 1 166 ? -0.639 2.768 -11.094 1.00 94.69 166 SER A O 1
ATOM 1328 N N . LYS A 1 167 ? -1.652 1.056 -12.142 1.00 92.75 167 LYS A N 1
ATOM 1329 C CA . LYS A 1 167 ? -2.700 0.927 -11.120 1.00 92.75 167 LYS A CA 1
ATOM 1330 C C . LYS A 1 167 ? -2.061 0.563 -9.777 1.00 92.75 167 LYS A C 1
ATOM 1332 O O . LYS A 1 167 ? -1.034 -0.117 -9.720 1.00 92.75 167 LYS A O 1
ATOM 1337 N N . ARG A 1 168 ? -2.679 1.034 -8.694 1.00 91.12 168 ARG A N 1
ATOM 1338 C CA . ARG A 1 168 ? -2.258 0.672 -7.339 1.00 91.12 168 ARG A CA 1
ATOM 1339 C C . ARG A 1 168 ? -2.556 -0.802 -7.094 1.00 91.12 168 ARG A C 1
ATOM 1341 O O . ARG A 1 168 ? -3.643 -1.258 -7.442 1.00 91.12 168 ARG A O 1
ATOM 1348 N N . PHE A 1 169 ? -1.639 -1.495 -6.441 1.00 88.12 169 PHE A N 1
ATOM 1349 C CA . PHE A 1 169 ? -1.829 -2.867 -5.984 1.00 88.12 169 PHE A CA 1
ATOM 1350 C C . PHE A 1 169 ? -1.514 -2.965 -4.493 1.00 88.12 169 PHE A C 1
ATOM 1352 O O . PHE A 1 169 ? -0.705 -2.199 -3.960 1.00 88.12 169 PHE A O 1
ATOM 1359 N N . ASN A 1 170 ? -2.201 -3.883 -3.820 1.00 81.38 170 ASN A N 1
ATOM 1360 C CA . ASN A 1 170 ? -1.951 -4.179 -2.416 1.00 81.38 170 ASN A CA 1
ATOM 1361 C C . ASN A 1 170 ? -0.889 -5.282 -2.323 1.00 81.38 170 ASN A C 1
ATOM 1363 O O . ASN A 1 170 ? -0.848 -6.168 -3.177 1.00 81.38 170 ASN A O 1
ATOM 1367 N N . ILE A 1 171 ? -0.061 -5.248 -1.278 1.00 71.50 171 ILE A N 1
ATOM 1368 C CA . ILE A 1 171 ? 0.885 -6.338 -0.985 1.00 71.50 171 ILE A CA 1
ATOM 1369 C C . ILE A 1 171 ? 0.160 -7.560 -0.422 1.00 71.50 171 ILE A C 1
ATOM 1371 O O . ILE A 1 171 ? 0.530 -8.688 -0.728 1.00 71.50 171 ILE A O 1
ATOM 1375 N N . SER A 1 172 ? -0.898 -7.345 0.360 1.00 67.06 172 SER A N 1
ATOM 1376 C CA . SER A 1 172 ? -1.807 -8.404 0.788 1.00 67.06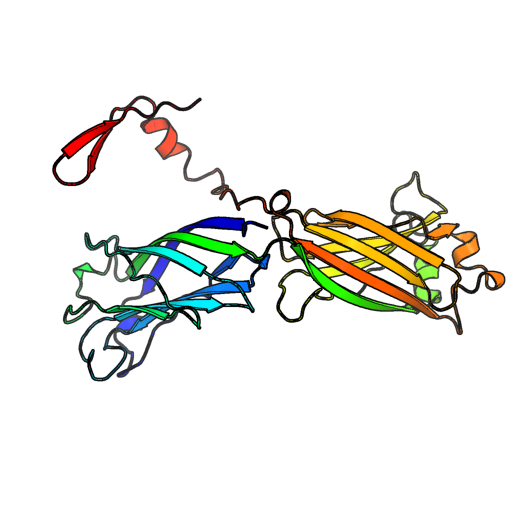 172 SER A CA 1
ATOM 1377 C C . SER A 1 172 ? -3.261 -7.975 0.602 1.00 67.06 172 SER A C 1
ATOM 1379 O O . SER A 1 172 ? -3.574 -6.780 0.583 1.00 67.06 172 SER A O 1
ATOM 1381 N N . SER A 1 173 ? -4.164 -8.951 0.465 1.00 58.91 173 SER A N 1
ATOM 1382 C CA . SER A 1 173 ? -5.613 -8.710 0.359 1.00 58.91 173 SER A CA 1
ATOM 1383 C C . SER A 1 173 ? -6.149 -7.853 1.508 1.00 58.91 173 SER A C 1
ATOM 1385 O O . SER A 1 173 ? -7.080 -7.073 1.313 1.00 58.91 173 SER A O 1
ATOM 1387 N N . ASP A 1 174 ? -5.491 -7.941 2.664 1.00 55.34 174 ASP A N 1
ATOM 1388 C CA . ASP A 1 174 ? -5.906 -7.326 3.916 1.00 55.34 174 ASP A CA 1
ATOM 1389 C C . ASP A 1 174 ? -4.955 -6.209 4.369 1.00 55.34 174 ASP A C 1
ATOM 1391 O O . ASP A 1 174 ? -4.943 -5.884 5.552 1.00 55.34 174 ASP A O 1
ATOM 1395 N N . SER A 1 175 ? -4.140 -5.624 3.486 1.00 66.69 175 SER A N 1
ATOM 1396 C CA . SER A 1 175 ? -3.326 -4.449 3.826 1.00 66.69 175 SER A CA 1
ATOM 1397 C C . SER A 1 175 ? -3.888 -3.188 3.181 1.00 66.69 175 SER A C 1
ATOM 1399 O O . SER A 1 175 ? -4.125 -3.162 1.973 1.00 66.69 175 SER A O 1
ATOM 1401 N N . ASP A 1 176 ? -3.985 -2.104 3.952 1.00 70.50 176 ASP A N 1
ATOM 1402 C CA . ASP A 1 176 ? -4.209 -0.759 3.403 1.00 70.50 176 ASP A CA 1
ATOM 1403 C C . ASP A 1 176 ? -2.938 -0.191 2.723 1.00 70.50 176 ASP A C 1
ATOM 1405 O O . ASP A 1 176 ? -2.960 0.917 2.178 1.00 70.50 176 ASP A O 1
ATOM 1409 N N . ILE A 1 177 ? -1.834 -0.953 2.735 1.00 75.25 177 ILE A N 1
ATOM 1410 C CA . ILE A 1 177 ? -0.554 -0.619 2.109 1.00 75.25 177 ILE A CA 1
ATOM 1411 C C . ILE A 1 177 ? -0.655 -0.807 0.596 1.00 75.25 177 ILE A C 1
ATOM 1413 O O . ILE A 1 177 ? -0.794 -1.922 0.089 1.00 75.25 177 ILE A O 1
ATOM 1417 N N . LYS A 1 178 ? -0.557 0.305 -0.131 1.00 84.38 178 LYS A N 1
ATOM 1418 C CA . LYS A 1 178 ? -0.666 0.337 -1.590 1.00 84.38 178 LYS A CA 1
ATOM 1419 C C . LYS A 1 178 ? 0.641 0.764 -2.213 1.00 84.38 178 LYS A C 1
ATOM 1421 O O . LYS A 1 178 ? 1.170 1.822 -1.869 1.00 84.38 178 LYS A O 1
ATOM 1426 N N . TYR A 1 179 ? 1.076 -0.002 -3.200 1.00 87.62 179 TYR A N 1
ATOM 1427 C CA . TYR A 1 179 ? 2.200 0.337 -4.055 1.00 87.62 179 TYR A CA 1
ATOM 1428 C C . TYR A 1 179 ? 1.726 0.626 -5.473 1.00 87.62 179 TYR A C 1
ATOM 1430 O O . TYR A 1 179 ? 0.617 0.272 -5.876 1.00 87.62 179 TYR A O 1
ATOM 1438 N N . CYS A 1 180 ? 2.576 1.293 -6.234 1.00 92.31 180 CYS A N 1
ATOM 1439 C CA . CYS A 1 180 ? 2.483 1.352 -7.683 1.00 92.31 180 CYS A CA 1
ATOM 1440 C C . CYS A 1 180 ? 3.883 1.265 -8.277 1.00 92.31 180 CYS A C 1
ATOM 1442 O O . CYS A 1 180 ? 4.865 1.621 -7.622 1.00 92.31 180 CYS A O 1
ATOM 1444 N N . ILE A 1 181 ? 3.955 0.839 -9.529 1.00 93.44 181 ILE A N 1
ATOM 1445 C CA . ILE A 1 181 ? 5.175 0.909 -10.315 1.00 93.44 181 ILE A CA 1
ATOM 1446 C C . ILE A 1 181 ? 5.147 2.212 -11.110 1.00 93.44 181 ILE A C 1
ATOM 1448 O O . ILE A 1 181 ? 4.103 2.615 -11.625 1.00 93.44 181 ILE A O 1
ATOM 1452 N N . MET A 1 182 ? 6.289 2.877 -11.189 1.00 94.25 182 MET A N 1
ATOM 1453 C CA . MET A 1 182 ? 6.517 4.034 -12.036 1.00 94.25 182 MET A CA 1
ATOM 1454 C C . MET A 1 182 ? 7.639 3.717 -13.010 1.00 94.25 182 MET A C 1
ATOM 1456 O O . MET A 1 182 ? 8.615 3.073 -12.630 1.00 94.25 182 MET A O 1
ATOM 1460 N N . ILE A 1 183 ? 7.515 4.194 -14.239 1.00 94.00 183 ILE A N 1
ATOM 1461 C CA . ILE A 1 183 ? 8.579 4.123 -15.236 1.00 94.00 183 ILE A CA 1
ATOM 1462 C C . ILE A 1 183 ? 8.861 5.525 -15.756 1.00 94.00 183 ILE A C 1
ATOM 1464 O O . ILE A 1 183 ? 7.945 6.268 -16.106 1.00 94.00 183 ILE A O 1
ATOM 1468 N N . TYR A 1 184 ? 10.140 5.870 -15.760 1.00 94.44 184 TYR A N 1
ATOM 1469 C CA . TYR A 1 184 ? 10.675 7.131 -16.238 1.00 94.44 184 TYR A CA 1
ATOM 1470 C C . TYR A 1 184 ? 11.537 6.815 -17.458 1.00 94.44 184 TYR A C 1
ATOM 1472 O O . TYR A 1 184 ? 12.706 6.473 -17.273 1.00 94.44 184 TYR A O 1
ATOM 1480 N N . PRO A 1 185 ? 10.992 6.860 -18.687 1.00 93.44 185 PRO A N 1
ATOM 1481 C CA . PRO A 1 185 ? 11.737 6.473 -19.885 1.00 93.44 185 PRO A CA 1
ATOM 1482 C C . PRO A 1 185 ? 12.930 7.392 -20.172 1.00 93.44 185 PRO A C 1
ATOM 1484 O O . PRO A 1 185 ? 13.870 6.964 -20.831 1.00 93.44 185 PRO A O 1
ATOM 1487 N N . ASN A 1 186 ? 12.921 8.623 -19.651 1.00 93.44 186 ASN A N 1
ATOM 1488 C CA . ASN A 1 186 ? 13.976 9.620 -19.852 1.00 93.44 186 ASN A CA 1
ATOM 1489 C C . ASN A 1 186 ? 14.482 10.240 -18.531 1.00 93.44 186 ASN A C 1
ATOM 1491 O O . ASN A 1 186 ? 14.799 11.426 -18.457 1.00 93.44 186 ASN A O 1
ATOM 1495 N N . GLY A 1 187 ? 14.533 9.438 -17.467 1.00 90.25 187 GLY A N 1
ATOM 1496 C CA . GLY A 1 187 ? 15.038 9.859 -16.163 1.00 90.25 187 GLY A CA 1
ATOM 1497 C C . GLY A 1 187 ? 13.983 10.512 -15.269 1.00 90.25 187 GLY A C 1
ATOM 1498 O O . GLY A 1 187 ? 12.974 11.048 -15.720 1.00 90.25 187 GLY A O 1
ATOM 1499 N N . ASN A 1 188 ? 14.210 10.441 -13.956 1.00 87.06 188 ASN A N 1
ATOM 1500 C CA . ASN A 1 188 ? 13.356 11.061 -12.932 1.00 87.06 188 ASN A CA 1
ATOM 1501 C C . ASN A 1 188 ? 13.868 12.429 -12.445 1.00 87.06 188 ASN A C 1
ATOM 1503 O O . ASN A 1 188 ? 13.266 13.031 -11.554 1.00 87.06 188 ASN A O 1
ATOM 1507 N N . LYS A 1 189 ? 15.016 12.858 -12.970 1.00 88.19 189 LYS A N 1
ATOM 1508 C CA . LYS A 1 189 ? 15.738 14.091 -12.660 1.00 88.19 189 LYS A CA 1
ATOM 1509 C C . LYS A 1 189 ? 16.587 14.469 -13.872 1.00 88.19 189 LYS A C 1
ATOM 1511 O O . LYS A 1 189 ? 16.987 13.585 -14.627 1.00 88.19 189 LYS A O 1
ATOM 1516 N N . GLU A 1 190 ? 16.958 15.741 -13.987 1.00 87.00 190 GLU A N 1
ATOM 1517 C CA . GLU A 1 190 ? 17.792 16.232 -15.098 1.00 87.00 190 GLU A CA 1
ATOM 1518 C C . GLU A 1 190 ? 19.157 15.518 -15.175 1.00 87.00 190 GLU A C 1
ATOM 1520 O O . GLU A 1 190 ? 19.611 15.160 -16.256 1.00 87.00 190 GLU A O 1
ATOM 1525 N N . GLU A 1 191 ? 19.771 15.209 -14.026 1.00 89.25 191 GLU A N 1
ATOM 1526 C CA . GLU A 1 191 ? 21.037 14.450 -13.931 1.00 89.25 191 GLU A CA 1
ATOM 1527 C C . GLU A 1 191 ? 20.953 13.022 -14.507 1.00 89.25 191 GLU A C 1
ATOM 1529 O O . GLU A 1 191 ? 21.968 12.392 -14.804 1.00 89.25 191 GLU A O 1
ATOM 1534 N N . ASN A 1 192 ? 19.730 12.518 -14.673 1.00 89.69 192 ASN A N 1
ATOM 1535 C CA . ASN A 1 192 ? 19.414 11.182 -15.159 1.00 89.69 192 ASN A CA 1
ATOM 1536 C C . ASN A 1 192 ? 18.810 11.200 -16.570 1.00 89.69 192 ASN A C 1
ATOM 1538 O O . ASN A 1 192 ? 18.239 10.200 -17.001 1.00 89.69 192 ASN A O 1
ATOM 1542 N N . ARG A 1 193 ? 18.910 12.315 -17.296 1.00 90.50 193 ARG A N 1
ATOM 1543 C CA . ARG A 1 193 ? 18.423 12.405 -18.673 1.00 90.50 193 ARG A CA 1
ATOM 1544 C C . ARG A 1 193 ? 19.105 11.362 -19.569 1.00 90.50 193 ARG A C 1
ATOM 1546 O O . ARG A 1 193 ? 20.294 11.087 -19.421 1.00 90.50 193 ARG A O 1
ATOM 1553 N N . GLY A 1 194 ? 18.339 10.761 -20.477 1.00 91.12 194 GLY A N 1
ATOM 1554 C CA . GLY A 1 194 ? 18.787 9.674 -21.353 1.00 91.12 194 GLY A CA 1
ATOM 1555 C C . GLY A 1 194 ? 18.901 8.311 -20.662 1.00 91.12 194 GLY A C 1
ATOM 1556 O O . GLY A 1 194 ? 19.452 7.374 -21.239 1.00 91.12 194 GLY A O 1
ATOM 1557 N N . LYS A 1 195 ? 18.413 8.177 -19.422 1.00 93.44 195 LYS A N 1
ATOM 1558 C CA . LYS A 1 195 ? 18.433 6.925 -18.659 1.00 93.44 195 LYS A CA 1
ATOM 1559 C C . LYS A 1 195 ? 17.025 6.529 -18.242 1.00 93.44 195 LYS A C 1
ATOM 1561 O O . LYS A 1 195 ? 16.343 7.276 -17.544 1.00 93.44 195 LYS A O 1
ATOM 1566 N N . ALA A 1 196 ? 16.611 5.323 -18.601 1.00 93.12 196 ALA A N 1
ATOM 1567 C CA . ALA A 1 196 ? 15.344 4.767 -18.171 1.00 93.12 196 ALA A CA 1
ATOM 1568 C C . ALA A 1 196 ? 15.432 4.225 -16.735 1.00 93.12 196 ALA A C 1
ATOM 1570 O O . ALA A 1 196 ? 16.383 3.528 -16.372 1.00 93.12 196 ALA A O 1
ATOM 1571 N N . TYR A 1 197 ? 14.417 4.505 -15.916 1.00 92.50 197 TYR A N 1
ATOM 1572 C CA . TYR A 1 197 ? 14.294 3.974 -14.555 1.00 92.50 197 TYR A CA 1
ATOM 1573 C C . TYR A 1 197 ? 12.937 3.337 -14.336 1.00 92.50 197 TYR A C 1
ATOM 1575 O O . TYR A 1 197 ? 11.915 3.830 -14.811 1.00 92.50 197 TYR A O 1
ATOM 1583 N N . VAL A 1 198 ? 12.931 2.298 -13.510 1.00 92.12 198 VAL A N 1
ATOM 1584 C CA . VAL A 1 198 ? 11.715 1.713 -12.954 1.00 92.12 198 VAL A CA 1
ATOM 1585 C C . VAL A 1 198 ? 11.749 1.910 -11.449 1.00 92.12 198 VAL A C 1
ATOM 1587 O O . VAL A 1 198 ? 12.782 1.715 -10.822 1.00 92.12 198 VAL A O 1
ATOM 1590 N N . ILE A 1 199 ? 10.630 2.313 -10.859 1.00 91.25 199 ILE A N 1
ATOM 1591 C CA . ILE A 1 199 ? 10.524 2.656 -9.444 1.00 91.25 199 ILE A CA 1
ATOM 1592 C C . ILE A 1 199 ? 9.306 1.968 -8.839 1.00 91.25 199 ILE A C 1
ATOM 1594 O O . ILE A 1 199 ? 8.194 2.084 -9.345 1.00 91.25 199 ILE A O 1
ATOM 1598 N N . LEU A 1 200 ? 9.502 1.290 -7.711 1.00 88.19 200 LEU A N 1
ATOM 1599 C CA . LEU A 1 200 ? 8.415 0.871 -6.838 1.00 88.19 200 LEU A CA 1
ATOM 1600 C C . LEU A 1 200 ? 8.140 2.030 -5.884 1.00 88.19 200 LEU A C 1
ATOM 1602 O O . LEU A 1 200 ? 9.062 2.494 -5.219 1.00 88.19 200 LEU A O 1
ATOM 1606 N N . GLN A 1 201 ? 6.904 2.518 -5.819 1.00 88.94 201 GLN A N 1
ATOM 1607 C CA . GLN A 1 201 ? 6.540 3.641 -4.956 1.00 88.94 201 GLN A CA 1
ATOM 1608 C C . GLN A 1 201 ? 5.472 3.245 -3.944 1.00 88.94 201 GLN A C 1
ATOM 1610 O O . GLN A 1 201 ? 4.420 2.718 -4.316 1.00 88.94 201 GLN A O 1
ATOM 1615 N N . LEU A 1 202 ? 5.715 3.571 -2.674 1.00 82.50 202 LEU A N 1
ATOM 1616 C CA . LEU A 1 202 ? 4.736 3.438 -1.601 1.00 82.50 202 LEU A CA 1
ATOM 1617 C C . LEU A 1 202 ? 3.748 4.612 -1.661 1.00 82.50 202 LEU A C 1
ATOM 1619 O O . LEU A 1 202 ? 4.135 5.766 -1.525 1.00 82.50 202 LEU A O 1
ATOM 1623 N N . GLN A 1 203 ? 2.461 4.342 -1.871 1.00 78.25 203 GLN A N 1
ATOM 1624 C CA . GLN A 1 203 ? 1.448 5.374 -2.129 1.00 78.25 203 GLN A CA 1
ATOM 1625 C C . GLN A 1 203 ? 0.548 5.680 -0.932 1.00 78.25 203 GLN A C 1
ATOM 1627 O O . GLN A 1 203 ? 0.242 6.839 -0.665 1.00 78.25 203 GLN A O 1
ATOM 1632 N N . LEU A 1 204 ? 0.064 4.651 -0.242 1.00 66.25 204 LEU A N 1
ATOM 1633 C CA . LEU A 1 204 ? -0.882 4.776 0.868 1.00 66.25 204 LEU A CA 1
ATOM 1634 C C . LEU A 1 204 ? -0.640 3.658 1.877 1.00 66.25 204 LEU A C 1
ATOM 1636 O O . LEU A 1 204 ? -0.108 2.615 1.515 1.00 66.25 204 LEU A O 1
ATOM 1640 N N . GLY A 1 205 ? -1.084 3.875 3.115 1.00 56.69 205 GLY A N 1
ATOM 1641 C CA . GLY A 1 205 ? -1.265 2.794 4.086 1.00 56.69 205 GLY A CA 1
ATOM 1642 C C . GLY A 1 205 ? -0.283 2.760 5.243 1.00 56.69 205 GLY A C 1
ATOM 1643 O O . GLY A 1 205 ? -0.441 1.918 6.113 1.00 56.69 205 GLY A O 1
ATOM 1644 N N . CYS A 1 206 ? 0.680 3.678 5.330 1.00 57.44 206 CYS A N 1
ATOM 1645 C CA . CYS A 1 206 ? 1.543 3.725 6.503 1.00 57.44 206 CYS A CA 1
ATOM 1646 C C . CYS A 1 206 ? 2.127 5.114 6.749 1.00 57.44 206 CYS A C 1
ATOM 1648 O O . CYS A 1 206 ? 2.638 5.737 5.823 1.00 57.44 206 CYS A O 1
ATOM 1650 N N . GLU A 1 207 ? 2.035 5.596 7.989 1.00 57.78 207 GLU A N 1
ATOM 1651 C CA . GLU A 1 207 ? 2.887 6.689 8.491 1.00 57.78 207 GLU A CA 1
ATOM 1652 C C . GLU A 1 207 ? 4.219 6.147 9.023 1.00 57.78 207 GLU A C 1
ATOM 1654 O O . GLU A 1 207 ? 5.079 6.916 9.425 1.00 57.78 207 GLU A O 1
ATOM 1659 N N . THR A 1 208 ? 4.403 4.825 8.988 1.00 64.56 208 THR A N 1
ATOM 1660 C CA . THR A 1 208 ? 5.629 4.171 9.438 1.00 64.56 208 THR A CA 1
ATOM 1661 C C . THR A 1 208 ? 6.492 3.752 8.257 1.00 64.56 208 THR A C 1
ATOM 1663 O O . THR A 1 208 ? 5.993 3.570 7.139 1.00 64.56 208 THR A O 1
ATOM 1666 N N . LYS A 1 209 ? 7.792 3.619 8.516 1.00 73.50 209 LYS A N 1
ATOM 1667 C CA . LYS A 1 209 ? 8.766 3.121 7.553 1.00 73.50 209 LYS A CA 1
ATOM 1668 C C . LYS A 1 209 ? 8.451 1.659 7.258 1.00 73.50 209 LYS A C 1
ATOM 1670 O O . LYS A 1 209 ? 7.974 0.923 8.116 1.00 73.50 209 LYS A O 1
ATOM 1675 N N . ILE A 1 210 ? 8.680 1.214 6.031 1.00 75.56 210 ILE A N 1
ATOM 1676 C CA . ILE A 1 210 ? 8.461 -0.186 5.670 1.00 75.56 210 ILE A CA 1
ATOM 1677 C C . ILE A 1 210 ? 9.660 -0.691 4.885 1.00 75.56 210 ILE A C 1
ATOM 1679 O O . ILE A 1 210 ? 9.993 -0.140 3.841 1.00 75.56 210 ILE A O 1
ATOM 1683 N N . LYS A 1 211 ? 10.288 -1.765 5.360 1.00 82.81 211 LYS A N 1
ATOM 1684 C CA . LYS A 1 211 ? 11.355 -2.441 4.628 1.00 82.81 211 LYS A CA 1
ATOM 1685 C C . LYS A 1 211 ? 10.757 -3.442 3.647 1.00 82.81 211 LYS A C 1
ATOM 1687 O O . LYS A 1 211 ? 9.853 -4.198 3.998 1.00 82.81 211 LYS A O 1
ATOM 1692 N N . ALA A 1 212 ? 11.257 -3.456 2.419 1.00 82.50 212 ALA A N 1
ATOM 1693 C CA . ALA A 1 212 ? 10.900 -4.467 1.436 1.00 82.50 212 ALA A CA 1
ATOM 1694 C C . ALA A 1 212 ? 12.128 -4.917 0.648 1.00 82.50 212 ALA A C 1
ATOM 1696 O O . ALA A 1 212 ? 12.934 -4.090 0.212 1.00 82.50 212 ALA A O 1
ATOM 1697 N N . ASP A 1 213 ? 12.195 -6.225 0.425 1.00 85.94 213 ASP A N 1
ATOM 1698 C CA . ASP A 1 213 ? 13.065 -6.846 -0.566 1.00 85.94 213 ASP A CA 1
ATOM 1699 C C . ASP A 1 213 ? 12.235 -7.068 -1.827 1.00 85.94 213 ASP A C 1
ATOM 1701 O O . ASP A 1 213 ? 11.165 -7.664 -1.754 1.00 85.94 213 ASP A O 1
ATOM 1705 N N . PHE A 1 214 ? 12.666 -6.589 -2.987 1.00 86.19 214 PHE A N 1
ATOM 1706 C CA . PHE A 1 214 ? 11.904 -6.750 -4.222 1.00 86.19 214 PHE A CA 1
ATOM 1707 C C . PHE A 1 214 ? 12.806 -6.814 -5.443 1.00 86.19 214 PHE A C 1
ATOM 1709 O O . PHE A 1 214 ? 13.878 -6.221 -5.490 1.00 86.19 214 PHE A O 1
ATOM 1716 N N . ASN A 1 215 ? 12.342 -7.544 -6.443 1.00 89.81 215 ASN A N 1
ATOM 1717 C CA . ASN A 1 215 ? 12.992 -7.739 -7.717 1.00 89.81 215 ASN A CA 1
ATOM 1718 C C . ASN A 1 215 ? 12.110 -7.169 -8.821 1.00 89.81 215 ASN A C 1
ATOM 1720 O O . ASN A 1 215 ? 10.928 -7.511 -8.906 1.00 89.81 215 ASN A O 1
ATOM 1724 N N . PHE A 1 216 ? 12.696 -6.335 -9.673 1.00 89.25 216 PHE A N 1
ATOM 1725 C CA . PHE A 1 216 ? 12.096 -5.983 -10.955 1.00 89.25 216 PHE A CA 1
ATOM 1726 C C . PHE A 1 216 ? 12.600 -6.920 -12.041 1.00 89.25 216 PHE A C 1
ATOM 1728 O O . PHE A 1 216 ? 13.787 -7.229 -12.070 1.00 89.25 216 PHE A O 1
ATOM 1735 N N . SER A 1 217 ? 11.707 -7.317 -12.942 1.00 89.19 217 SER A N 1
ATOM 1736 C CA . SER A 1 217 ? 12.034 -8.104 -14.131 1.00 89.19 217 SER A CA 1
ATOM 1737 C C . SER A 1 217 ? 11.173 -7.687 -15.318 1.00 89.19 217 SER A C 1
ATOM 1739 O O . SER A 1 217 ? 10.067 -7.184 -15.124 1.00 89.19 217 SER A O 1
ATOM 1741 N N . ILE A 1 218 ? 11.683 -7.877 -16.532 1.00 88.06 218 ILE A N 1
ATOM 1742 C CA . ILE A 1 218 ? 10.939 -7.675 -17.781 1.00 88.06 218 ILE A CA 1
ATOM 1743 C C . ILE A 1 218 ? 10.937 -9.010 -18.513 1.00 88.06 218 ILE A C 1
ATOM 1745 O O . ILE A 1 218 ? 11.998 -9.594 -18.686 1.00 88.06 218 ILE A O 1
ATOM 1749 N N . ASP A 1 219 ? 9.766 -9.499 -18.918 1.00 83.00 219 ASP A N 1
ATOM 1750 C CA . ASP A 1 219 ? 9.624 -10.868 -19.445 1.00 83.00 219 ASP A CA 1
ATOM 1751 C C . ASP A 1 219 ? 10.461 -11.148 -20.692 1.00 83.00 219 ASP A C 1
ATOM 1753 O O . ASP A 1 219 ? 10.956 -12.257 -20.873 1.00 83.00 219 ASP A O 1
ATOM 1757 N N . SER A 1 220 ? 10.613 -10.142 -21.544 1.00 77.88 220 SER A N 1
ATOM 1758 C CA . SER A 1 220 ? 11.281 -10.252 -22.835 1.00 77.88 220 SER A CA 1
ATOM 1759 C C . SER A 1 220 ? 12.767 -9.885 -22.803 1.00 77.88 220 SER A C 1
ATOM 1761 O O . SER A 1 220 ? 13.461 -10.079 -23.796 1.00 77.88 220 SER A O 1
ATOM 1763 N N . ALA A 1 221 ? 13.278 -9.394 -21.669 1.00 74.31 221 ALA A N 1
ATOM 1764 C CA . ALA A 1 221 ? 14.659 -8.943 -21.531 1.00 74.31 221 ALA A CA 1
ATOM 1765 C C . ALA A 1 221 ? 15.383 -9.691 -20.403 1.00 74.31 221 ALA A C 1
ATOM 1767 O O . ALA A 1 221 ? 14.792 -10.057 -19.389 1.00 74.31 221 ALA A O 1
ATOM 1768 N N . LEU A 1 222 ? 16.709 -9.837 -20.510 1.00 75.44 222 LEU A N 1
ATOM 1769 C CA . LEU A 1 222 ? 17.565 -10.348 -19.425 1.00 75.44 222 LEU A CA 1
ATOM 1770 C C . LEU A 1 222 ? 17.770 -9.297 -18.317 1.00 75.44 222 LEU A C 1
ATOM 1772 O O . LEU A 1 222 ? 18.882 -9.048 -17.853 1.00 75.44 222 LEU A O 1
ATOM 1776 N N . PHE A 1 223 ? 16.690 -8.642 -17.898 1.00 78.56 223 PHE A N 1
ATOM 1777 C CA . PHE A 1 223 ? 16.700 -7.674 -16.818 1.00 78.56 223 PHE A CA 1
ATOM 1778 C C . PHE A 1 223 ? 16.106 -8.298 -15.559 1.00 78.56 223 PHE A C 1
ATOM 1780 O O . PHE A 1 223 ? 14.922 -8.623 -15.513 1.00 78.56 223 PHE A O 1
ATOM 1787 N N . SER A 1 224 ? 16.925 -8.418 -14.515 1.00 81.88 224 SER A N 1
ATOM 1788 C CA . SER A 1 224 ? 16.480 -8.745 -13.161 1.00 81.88 224 SER A CA 1
ATOM 1789 C C . SER A 1 224 ? 17.331 -7.979 -12.153 1.00 81.88 224 SER A C 1
ATOM 1791 O O . SER A 1 224 ? 18.561 -8.048 -12.197 1.00 81.88 224 SER A O 1
ATOM 1793 N N . ARG A 1 225 ? 16.705 -7.237 -11.235 1.00 85.12 225 ARG A N 1
ATOM 1794 C CA . ARG A 1 225 ? 17.413 -6.457 -10.205 1.00 85.12 225 ARG A CA 1
ATOM 1795 C C . ARG A 1 225 ? 16.730 -6.571 -8.848 1.00 85.12 225 ARG A C 1
ATOM 1797 O O . ARG A 1 225 ? 15.662 -5.992 -8.649 1.00 85.12 225 ARG A O 1
ATOM 1804 N N . LEU A 1 226 ? 17.397 -7.260 -7.920 1.00 81.56 226 LEU A N 1
ATOM 1805 C CA . LEU A 1 226 ? 17.008 -7.350 -6.515 1.00 81.56 226 LEU 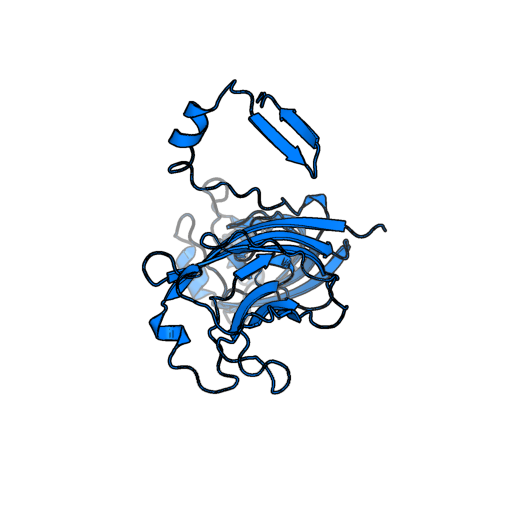A CA 1
ATOM 1806 C C . LEU A 1 226 ? 17.442 -6.090 -5.758 1.00 81.56 226 LEU A C 1
ATOM 1808 O O . LEU A 1 226 ? 18.577 -5.632 -5.885 1.00 81.56 226 LEU A O 1
ATOM 1812 N N . LEU A 1 227 ? 16.534 -5.552 -4.954 1.00 82.88 227 LEU A N 1
ATOM 1813 C CA . LEU A 1 227 ? 16.722 -4.363 -4.141 1.00 82.88 227 LEU A CA 1
ATOM 1814 C C . LEU A 1 227 ? 16.161 -4.598 -2.743 1.00 82.88 227 LEU A C 1
ATOM 1816 O O . LEU A 1 227 ? 15.055 -5.109 -2.597 1.00 82.88 227 LEU A O 1
ATOM 1820 N N . THR A 1 228 ? 16.889 -4.131 -1.735 1.00 81.62 228 THR A N 1
ATOM 1821 C CA . THR A 1 228 ? 16.419 -4.041 -0.349 1.00 81.62 228 THR A CA 1
ATOM 1822 C C . THR A 1 228 ? 16.358 -2.573 0.018 1.00 81.62 228 THR A C 1
ATOM 1824 O O . THR A 1 228 ? 17.376 -1.886 -0.020 1.00 81.62 228 THR A O 1
ATOM 1827 N N . ASN A 1 229 ? 15.170 -2.070 0.342 1.00 83.62 229 ASN A N 1
ATOM 1828 C CA . ASN A 1 229 ? 14.999 -0.668 0.710 1.00 83.62 229 ASN A CA 1
ATOM 1829 C C . ASN A 1 229 ? 14.010 -0.490 1.854 1.00 83.62 229 ASN A C 1
ATOM 1831 O O . ASN A 1 229 ? 13.061 -1.258 2.007 1.00 83.62 229 ASN A O 1
ATOM 1835 N N . VAL A 1 230 ? 14.221 0.584 2.608 1.00 80.88 230 VAL A N 1
ATOM 1836 C CA . VAL A 1 230 ? 13.234 1.140 3.530 1.00 80.88 230 VAL A CA 1
ATOM 1837 C C . VAL A 1 230 ? 12.483 2.246 2.796 1.00 80.88 230 VAL A C 1
ATOM 1839 O O . VAL A 1 230 ? 13.096 3.125 2.192 1.00 80.88 230 VAL A O 1
ATOM 1842 N N . PHE A 1 231 ? 11.160 2.161 2.820 1.00 78.75 231 PHE A N 1
ATOM 1843 C CA . PHE A 1 231 ? 10.243 3.104 2.202 1.00 78.75 231 PHE A CA 1
ATOM 1844 C C . PHE A 1 231 ? 9.589 3.966 3.271 1.00 78.75 231 PHE A C 1
ATOM 1846 O O . PHE A 1 231 ? 8.974 3.438 4.199 1.00 78.75 231 PHE A O 1
ATOM 1853 N N . GLU A 1 232 ? 9.644 5.280 3.093 1.00 80.25 232 GLU A N 1
ATOM 1854 C CA . GLU A 1 232 ? 8.714 6.207 3.732 1.00 80.25 232 GLU A CA 1
ATOM 1855 C C . GLU A 1 232 ? 7.500 6.478 2.833 1.00 80.25 232 GLU A C 1
ATOM 1857 O O . GLU A 1 232 ? 7.455 6.140 1.643 1.00 80.25 232 GLU A O 1
ATOM 1862 N N . LYS A 1 233 ? 6.457 7.076 3.413 1.00 77.75 233 LYS A N 1
ATOM 1863 C CA . LYS A 1 233 ? 5.237 7.425 2.681 1.00 77.75 233 LYS A CA 1
ATOM 1864 C C . LYS A 1 233 ? 5.572 8.291 1.462 1.00 77.75 233 LYS A C 1
ATOM 1866 O O . LYS A 1 233 ? 6.235 9.314 1.590 1.00 77.75 233 LYS A O 1
ATOM 1871 N N . SER A 1 234 ? 5.036 7.915 0.300 1.00 81.50 234 SER A N 1
ATOM 1872 C CA . SER A 1 234 ? 5.263 8.573 -0.997 1.00 81.50 234 SER A CA 1
ATOM 1873 C C . SER A 1 234 ? 6.668 8.400 -1.581 1.00 81.50 234 SER A C 1
ATOM 1875 O O . SER A 1 234 ? 6.918 8.892 -2.686 1.00 81.50 234 SER A O 1
ATOM 1877 N N . GLU A 1 235 ? 7.570 7.680 -0.913 1.00 85.44 235 GLU A N 1
ATOM 1878 C CA . GLU A 1 235 ? 8.890 7.409 -1.463 1.00 85.44 235 GLU A CA 1
ATOM 1879 C C . GLU A 1 235 ? 8.859 6.313 -2.524 1.00 85.44 235 GLU A C 1
ATOM 1881 O O . GLU A 1 235 ? 8.121 5.326 -2.442 1.00 85.44 235 GLU A O 1
ATOM 1886 N N . GLY A 1 236 ? 9.704 6.514 -3.534 1.00 87.56 236 GLY A N 1
ATOM 1887 C CA . GLY A 1 236 ? 9.976 5.555 -4.586 1.00 87.56 236 GLY A CA 1
ATOM 1888 C C . GLY A 1 236 ? 11.428 5.095 -4.549 1.00 87.56 236 GLY A C 1
ATOM 1889 O O . GLY A 1 236 ? 12.337 5.901 -4.328 1.00 87.56 236 GLY A O 1
ATOM 1890 N N . ARG A 1 237 ? 11.646 3.800 -4.779 1.00 90.00 237 ARG A N 1
ATOM 1891 C CA . ARG A 1 237 ? 12.972 3.198 -4.947 1.00 90.00 237 ARG A CA 1
ATOM 1892 C C . ARG A 1 237 ? 12.950 2.230 -6.117 1.00 90.00 237 ARG A C 1
ATOM 1894 O O . ARG A 1 237 ? 11.984 1.493 -6.307 1.00 90.00 237 ARG A O 1
ATOM 1901 N N . GLY A 1 238 ? 14.018 2.217 -6.896 1.00 89.50 238 GLY A N 1
ATOM 1902 C CA . GLY A 1 238 ? 14.142 1.281 -7.997 1.00 89.50 238 GLY A CA 1
ATOM 1903 C C . GLY A 1 238 ? 15.417 1.487 -8.806 1.00 89.50 238 GLY A C 1
ATOM 1904 O O . GLY A 1 238 ? 16.151 2.449 -8.562 1.00 89.50 238 GLY A O 1
ATOM 1905 N N . PRO A 1 239 ? 15.729 0.541 -9.697 1.00 91.12 239 PRO A N 1
ATOM 1906 C CA . PRO A 1 239 ? 17.005 0.501 -10.382 1.00 91.12 239 PRO A CA 1
ATOM 1907 C C . PRO A 1 239 ? 16.993 1.357 -11.654 1.00 91.12 239 PRO A C 1
ATOM 1909 O O . PRO A 1 239 ? 15.950 1.619 -12.259 1.00 91.12 239 PRO A O 1
ATOM 1912 N N . PHE A 1 240 ? 18.196 1.721 -12.095 1.00 91.44 240 PHE A N 1
ATOM 1913 C CA . PHE A 1 240 ? 18.437 2.042 -13.498 1.00 91.44 240 PHE A CA 1
ATOM 1914 C C . PHE A 1 240 ? 18.101 0.813 -14.348 1.00 91.44 240 PHE A C 1
ATOM 1916 O O . PHE A 1 240 ? 18.553 -0.295 -14.040 1.00 91.44 240 PHE A O 1
ATOM 1923 N N . LEU A 1 241 ? 17.285 1.018 -15.379 1.00 90.94 241 LEU A N 1
ATOM 1924 C CA . LEU A 1 241 ? 16.856 -0.033 -16.289 1.00 90.94 241 LEU A CA 1
ATOM 1925 C C . LEU A 1 241 ? 17.874 -0.198 -17.424 1.00 90.94 241 LEU A C 1
ATOM 1927 O O . LEU A 1 241 ? 18.537 -1.229 -17.509 1.00 90.94 241 LEU A O 1
ATOM 1931 N N . CYS A 1 242 ? 17.994 0.827 -18.266 1.00 92.88 242 CYS A N 1
ATOM 1932 C CA . CYS A 1 242 ? 18.880 0.905 -19.428 1.00 92.88 242 CYS A CA 1
ATOM 1933 C C . CYS A 1 242 ? 18.952 2.356 -19.931 1.00 92.88 242 CYS A C 1
ATOM 1935 O O . CYS A 1 242 ? 18.298 3.241 -19.368 1.00 92.88 242 CYS A O 1
ATOM 1937 N N . SER A 1 243 ? 19.753 2.631 -20.962 1.00 94.81 243 SER A N 1
ATOM 1938 C CA . SER A 1 243 ? 19.673 3.935 -21.626 1.00 94.81 243 SER A CA 1
ATOM 1939 C C . SER A 1 243 ? 18.307 4.114 -22.301 1.00 94.81 243 SER A C 1
ATOM 1941 O O . SER A 1 243 ? 17.636 3.143 -22.645 1.00 94.81 243 SER A O 1
ATOM 1943 N N . THR A 1 244 ? 17.867 5.359 -22.479 1.00 93.88 244 THR A N 1
ATOM 1944 C CA . THR A 1 244 ? 16.627 5.648 -23.212 1.00 93.88 244 THR A CA 1
ATOM 1945 C C . THR A 1 244 ? 16.704 5.136 -24.645 1.00 93.88 244 THR A C 1
ATOM 1947 O O . THR A 1 244 ? 15.698 4.687 -25.164 1.00 93.88 244 THR A O 1
ATOM 1950 N N . GLU A 1 245 ? 17.874 5.168 -25.278 1.00 93.81 245 GLU A N 1
ATOM 1951 C CA . GLU A 1 245 ? 18.063 4.636 -26.630 1.00 93.81 245 GLU A CA 1
ATOM 1952 C C . GLU A 1 245 ? 17.890 3.113 -26.649 1.00 93.81 245 GLU A C 1
ATOM 1954 O O . GLU A 1 245 ? 17.059 2.614 -27.402 1.00 93.81 245 GLU A O 1
ATOM 1959 N N . ASP A 1 246 ? 18.571 2.394 -25.746 1.00 94.56 246 ASP A N 1
ATOM 1960 C CA . ASP A 1 246 ? 18.448 0.934 -25.627 1.00 94.56 246 ASP A CA 1
ATOM 1961 C C . ASP A 1 246 ? 17.010 0.498 -25.311 1.00 94.56 246 ASP A C 1
ATOM 1963 O O . ASP A 1 246 ? 16.578 -0.555 -25.767 1.00 94.56 246 ASP A O 1
ATOM 1967 N N . LEU A 1 247 ? 16.259 1.279 -24.521 1.00 93.56 247 LEU A N 1
ATOM 1968 C CA . LEU A 1 247 ? 14.891 0.924 -24.134 1.00 93.56 247 LEU A CA 1
ATOM 1969 C C . LEU A 1 247 ? 13.995 0.673 -25.352 1.00 93.56 247 LEU A C 1
ATOM 1971 O O . LEU A 1 247 ? 13.139 -0.202 -25.291 1.00 93.56 247 LEU A O 1
ATOM 1975 N N . PHE A 1 248 ? 14.188 1.442 -26.424 1.00 93.00 248 PHE A N 1
ATOM 1976 C CA . PHE A 1 248 ? 13.378 1.386 -27.644 1.00 93.00 248 PHE A CA 1
ATOM 1977 C C . PHE A 1 248 ? 14.161 0.859 -28.847 1.00 93.00 248 PHE A C 1
ATOM 1979 O O . PHE A 1 248 ? 13.728 1.018 -29.984 1.00 93.00 248 PHE A O 1
ATOM 1986 N N . ASP A 1 249 ? 15.329 0.271 -28.609 1.00 92.69 249 ASP A N 1
ATOM 1987 C CA . ASP A 1 249 ? 16.059 -0.459 -29.629 1.00 92.69 249 ASP A CA 1
ATOM 1988 C C . ASP A 1 249 ? 15.411 -1.852 -29.780 1.00 92.69 249 ASP A C 1
ATOM 1990 O O . ASP A 1 249 ? 15.422 -2.638 -28.819 1.00 92.69 249 ASP A O 1
ATOM 1994 N N . PRO A 1 250 ? 14.842 -2.185 -30.958 1.00 90.44 250 PRO A N 1
ATOM 1995 C CA . PRO A 1 250 ? 14.200 -3.477 -31.191 1.00 90.44 250 PRO A CA 1
ATOM 1996 C C . PRO A 1 250 ? 15.126 -4.670 -30.920 1.00 90.44 250 PRO A C 1
ATOM 1998 O O . PRO A 1 250 ? 14.652 -5.732 -30.516 1.00 90.44 250 PRO A O 1
ATOM 2001 N N . GLU A 1 251 ? 16.444 -4.508 -31.083 1.00 91.25 251 GLU A N 1
ATOM 2002 C CA . GLU A 1 251 ? 17.422 -5.578 -30.857 1.00 91.25 251 GLU A CA 1
ATOM 2003 C C . GLU A 1 251 ? 17.612 -5.912 -29.370 1.00 91.25 251 GLU A C 1
ATOM 2005 O O . GLU A 1 251 ? 18.087 -6.997 -29.025 1.00 91.25 251 GLU A O 1
ATOM 2010 N N . LYS A 1 252 ? 17.216 -5.011 -28.461 1.00 91.88 252 LYS A N 1
ATOM 2011 C CA . LYS A 1 252 ? 17.319 -5.222 -27.006 1.00 91.88 252 LYS A CA 1
ATOM 2012 C C . LYS A 1 252 ? 16.145 -6.008 -26.432 1.00 91.88 252 LYS A C 1
ATOM 2014 O O . LYS A 1 252 ? 16.239 -6.493 -25.304 1.00 91.88 252 LYS A O 1
ATOM 2019 N N . GLY A 1 253 ? 15.051 -6.133 -27.186 1.00 90.62 253 GLY A N 1
ATOM 2020 C CA . GLY A 1 253 ? 13.914 -6.981 -26.832 1.00 90.62 253 GLY A CA 1
ATOM 2021 C C . GLY A 1 253 ? 13.105 -6.504 -25.623 1.00 90.62 253 GLY A C 1
ATOM 2022 O O . GLY A 1 253 ? 12.424 -7.303 -24.989 1.00 90.62 253 GLY A O 1
ATOM 2023 N N . TYR A 1 254 ? 13.148 -5.219 -25.260 1.00 92.50 254 TYR A N 1
ATOM 2024 C CA . TYR A 1 254 ? 12.316 -4.690 -24.166 1.00 92.50 254 TYR A CA 1
ATOM 2025 C C . TYR A 1 254 ? 10.815 -4.690 -24.489 1.00 92.50 254 TYR A C 1
ATOM 2027 O O . TYR A 1 254 ? 9.995 -4.744 -23.569 1.00 92.50 254 TYR A O 1
ATOM 2035 N N . PHE A 1 255 ? 10.479 -4.664 -25.778 1.00 93.88 255 PHE A N 1
ATOM 2036 C CA . PHE A 1 255 ? 9.123 -4.745 -26.302 1.00 93.88 255 PHE A CA 1
ATOM 2037 C C . PHE A 1 255 ? 8.985 -5.986 -27.188 1.00 93.88 255 PHE A C 1
ATOM 2039 O O . PHE A 1 255 ? 9.849 -6.265 -28.017 1.00 93.88 255 PHE A O 1
ATOM 2046 N N . VAL A 1 256 ? 7.894 -6.729 -27.011 1.00 92.31 256 VAL A N 1
ATOM 2047 C CA . VAL A 1 256 ? 7.482 -7.837 -27.882 1.00 92.31 256 VAL A CA 1
ATOM 2048 C C . VAL A 1 256 ? 6.079 -7.515 -28.360 1.00 92.31 256 VAL A C 1
ATOM 2050 O O . VAL A 1 256 ? 5.208 -7.221 -27.543 1.00 92.31 256 VAL A O 1
ATOM 2053 N N . ASP A 1 257 ? 5.883 -7.505 -29.677 1.00 93.38 257 ASP A N 1
ATOM 2054 C CA . ASP A 1 257 ? 4.622 -7.104 -30.314 1.00 93.38 257 ASP A CA 1
ATOM 2055 C C . ASP A 1 257 ? 4.132 -5.710 -29.867 1.00 93.38 257 ASP A C 1
ATOM 2057 O O . ASP A 1 257 ? 2.939 -5.474 -29.687 1.00 93.38 257 ASP A O 1
ATOM 2061 N N . GLY A 1 258 ? 5.071 -4.777 -29.657 1.00 94.12 258 GLY A N 1
ATOM 2062 C CA . GLY A 1 258 ? 4.780 -3.410 -29.207 1.00 94.12 258 GLY A CA 1
ATOM 2063 C C . GLY A 1 258 ? 4.382 -3.295 -27.730 1.00 94.12 258 GLY A C 1
ATOM 2064 O O . GLY A 1 258 ? 3.941 -2.229 -27.299 1.00 94.12 258 GLY A O 1
ATOM 2065 N N . GLU A 1 259 ? 4.532 -4.358 -26.932 1.00 95.31 259 GLU A N 1
ATOM 2066 C CA . GLU A 1 259 ? 4.229 -4.358 -25.500 1.00 95.31 259 GLU A CA 1
ATOM 2067 C C . GLU A 1 259 ? 5.455 -4.705 -24.646 1.00 95.31 259 GLU A C 1
ATOM 2069 O O . GLU A 1 259 ? 6.201 -5.644 -24.919 1.00 95.31 259 GLU A O 1
ATOM 2074 N N . MET A 1 260 ? 5.611 -3.996 -23.530 1.00 94.44 260 MET A N 1
ATOM 2075 C CA . MET A 1 260 ? 6.517 -4.356 -22.442 1.00 94.44 260 MET A CA 1
ATOM 2076 C C . MET A 1 260 ? 5.714 -4.939 -21.283 1.00 94.44 260 MET A C 1
ATOM 2078 O O . MET A 1 260 ? 4.765 -4.315 -20.805 1.00 94.44 260 MET A O 1
ATOM 2082 N N . THR A 1 261 ? 6.130 -6.096 -20.762 1.00 94.44 261 THR A N 1
ATOM 2083 C CA . THR A 1 261 ? 5.576 -6.652 -19.516 1.00 94.44 261 THR A CA 1
ATOM 2084 C C . THR A 1 261 ? 6.585 -6.516 -18.386 1.00 94.44 261 THR A C 1
ATOM 2086 O O . THR A 1 261 ? 7.556 -7.265 -18.297 1.00 94.44 261 THR A O 1
ATOM 2089 N N . LEU A 1 262 ? 6.326 -5.564 -17.493 1.00 93.50 262 LEU A N 1
ATOM 2090 C CA . LEU A 1 262 ? 7.128 -5.321 -16.306 1.00 93.50 262 LEU A CA 1
ATOM 2091 C C . LEU A 1 262 ? 6.554 -6.084 -15.113 1.00 93.50 262 LEU A C 1
ATOM 2093 O O . LEU A 1 262 ? 5.379 -5.942 -14.776 1.00 93.50 262 LEU A O 1
ATOM 2097 N N . LYS A 1 263 ? 7.396 -6.852 -14.430 1.00 92.75 263 LYS A N 1
ATOM 2098 C CA . LYS A 1 263 ? 7.051 -7.610 -13.228 1.00 92.75 263 LYS A CA 1
ATOM 2099 C C . LYS A 1 263 ? 7.827 -7.095 -12.031 1.00 92.75 263 LYS A C 1
ATOM 2101 O O . LYS A 1 263 ? 9.026 -6.833 -12.113 1.00 92.75 263 LYS A O 1
ATOM 2106 N N . VAL A 1 264 ? 7.146 -7.006 -10.897 1.00 90.94 264 VAL A N 1
ATOM 2107 C CA . VAL A 1 264 ? 7.763 -6.810 -9.588 1.00 90.94 264 VAL A CA 1
ATOM 2108 C C . VAL A 1 264 ? 7.324 -7.936 -8.671 1.00 90.94 264 VAL A C 1
ATOM 2110 O O . VAL A 1 264 ? 6.138 -8.247 -8.592 1.00 90.94 264 VAL A O 1
ATOM 2113 N N . ALA A 1 265 ? 8.269 -8.556 -7.979 1.00 89.19 265 ALA A N 1
ATOM 2114 C CA . ALA A 1 265 ? 7.985 -9.562 -6.967 1.00 89.19 265 ALA A CA 1
ATOM 2115 C C . ALA A 1 265 ? 8.908 -9.354 -5.777 1.00 89.19 265 ALA A C 1
ATOM 2117 O O . ALA A 1 265 ? 10.066 -8.987 -5.948 1.00 89.19 265 ALA A O 1
ATOM 2118 N N . GLY A 1 266 ? 8.412 -9.561 -4.570 1.00 87.12 266 GLY A N 1
ATOM 2119 C CA . GLY A 1 266 ? 9.179 -9.236 -3.385 1.00 87.12 266 GLY A CA 1
ATOM 2120 C C . GLY A 1 266 ? 8.572 -9.768 -2.110 1.00 87.12 266 GLY A C 1
ATOM 2121 O O . GLY A 1 266 ? 7.609 -10.526 -2.113 1.00 87.12 266 GLY A O 1
ATOM 2122 N N . THR A 1 267 ? 9.177 -9.365 -1.008 1.00 83.50 267 THR A N 1
ATOM 2123 C CA . THR A 1 267 ? 8.774 -9.668 0.349 1.00 83.50 267 THR A CA 1
ATOM 2124 C C . THR A 1 267 ? 8.805 -8.387 1.166 1.00 83.50 267 THR A C 1
ATOM 2126 O O . THR A 1 267 ? 9.841 -7.735 1.291 1.00 83.50 267 THR A O 1
ATOM 2129 N N . LEU A 1 268 ? 7.667 -8.042 1.757 1.00 79.19 268 LEU A N 1
ATOM 2130 C CA . LEU A 1 268 ? 7.602 -7.012 2.782 1.00 79.19 268 LEU A CA 1
ATOM 2131 C C . LEU A 1 268 ? 8.152 -7.558 4.095 1.00 79.19 268 LEU A C 1
ATOM 2133 O O . LEU A 1 268 ? 7.756 -8.648 4.511 1.00 79.19 268 LEU A O 1
ATOM 2137 N N . ILE A 1 269 ? 9.000 -6.783 4.765 1.00 77.38 269 ILE A N 1
ATOM 2138 C CA . ILE A 1 269 ? 9.557 -7.124 6.071 1.00 77.38 269 ILE A CA 1
ATOM 2139 C C . ILE A 1 269 ? 9.128 -6.051 7.072 1.00 77.38 269 ILE A C 1
ATOM 2141 O O . ILE A 1 269 ? 9.557 -4.898 7.012 1.00 77.38 269 ILE A O 1
ATOM 2145 N N . ILE A 1 270 ? 8.277 -6.443 8.019 1.00 68.75 270 ILE A N 1
ATOM 2146 C CA . ILE A 1 270 ? 7.883 -5.575 9.131 1.00 68.75 270 ILE A CA 1
ATOM 2147 C C . ILE A 1 270 ? 8.837 -5.842 10.301 1.00 68.75 270 ILE A C 1
ATOM 2149 O O . ILE A 1 270 ? 8.762 -6.878 10.968 1.00 68.75 270 ILE A O 1
ATOM 2153 N N . GLU A 1 271 ? 9.754 -4.903 10.531 1.00 68.06 271 GLU A N 1
ATOM 2154 C CA . GLU A 1 271 ? 10.709 -4.925 11.649 1.00 68.06 271 GLU A CA 1
ATOM 2155 C C . GLU A 1 271 ? 10.323 -3.859 12.684 1.00 68.06 271 GLU A C 1
ATOM 2157 O O . GLU A 1 271 ? 9.705 -2.848 12.346 1.00 68.06 271 GLU A O 1
ATOM 2162 N N . LYS A 1 272 ? 10.697 -4.077 13.952 1.00 61.94 272 LYS A N 1
ATOM 2163 C CA . LYS A 1 272 ? 10.350 -3.200 15.088 1.00 61.94 272 LYS A CA 1
ATOM 2164 C C . LYS A 1 272 ? 10.763 -1.752 14.855 1.00 61.94 272 LYS A C 1
ATOM 2166 O O . LYS A 1 272 ? 10.007 -0.840 15.157 1.00 61.94 272 LYS A O 1
ATOM 2171 N N . GLU A 1 273 ? 11.960 -1.578 14.310 1.00 60.53 273 GLU A N 1
ATOM 2172 C CA . GLU A 1 273 ? 12.614 -0.290 14.062 1.00 60.53 273 GLU A CA 1
ATOM 2173 C C . GLU A 1 273 ? 11.899 0.536 12.989 1.00 60.53 273 GLU A C 1
ATOM 2175 O O . GLU A 1 273 ? 12.040 1.753 12.942 1.00 60.53 273 GLU A O 1
ATOM 2180 N N . ASN A 1 274 ? 11.097 -0.123 12.152 1.00 56.25 274 ASN A N 1
ATOM 2181 C CA . ASN A 1 274 ? 10.394 0.511 11.048 1.00 56.25 274 ASN A CA 1
ATOM 2182 C C . ASN A 1 274 ? 9.013 1.045 11.468 1.00 56.25 274 ASN A C 1
ATOM 2184 O O . ASN A 1 274 ? 8.437 1.881 10.779 1.00 56.25 274 ASN A O 1
ATOM 2188 N N . ILE A 1 275 ? 8.497 0.627 12.628 1.00 54.41 275 ILE A N 1
ATOM 2189 C CA . ILE A 1 275 ? 7.234 1.121 13.174 1.00 54.41 275 ILE A CA 1
ATOM 2190 C C . ILE A 1 275 ? 7.523 2.367 14.010 1.00 54.41 275 ILE A C 1
ATOM 2192 O O . ILE A 1 275 ? 7.828 2.268 15.200 1.00 54.41 275 ILE A O 1
ATOM 2196 N N . GLU A 1 276 ? 7.376 3.552 13.422 1.00 47.22 276 GLU A N 1
ATOM 2197 C CA . GLU A 1 276 ? 7.230 4.747 14.248 1.00 47.22 276 GLU A CA 1
ATOM 2198 C C . GLU A 1 276 ? 5.876 4.660 14.971 1.00 47.22 276 GLU A C 1
ATOM 2200 O O . GLU A 1 276 ? 4.834 4.532 14.319 1.00 47.22 276 GLU A O 1
ATOM 2205 N N . PRO A 1 277 ? 5.833 4.675 16.317 1.00 44.25 277 PRO A N 1
ATOM 2206 C CA . PRO A 1 277 ? 4.566 4.866 16.997 1.00 44.25 277 PRO A CA 1
ATOM 2207 C C . PRO A 1 277 ? 4.021 6.195 16.486 1.00 44.25 277 PRO A C 1
ATOM 2209 O O . PRO A 1 277 ? 4.746 7.184 16.527 1.00 44.25 277 PRO A O 1
ATOM 2212 N N . ASN A 1 278 ? 2.785 6.215 15.981 1.00 42.16 278 ASN A N 1
ATOM 2213 C CA . ASN A 1 278 ? 2.097 7.452 15.621 1.00 42.16 278 ASN A CA 1
ATOM 2214 C C . ASN A 1 278 ? 2.135 8.393 16.834 1.00 42.16 278 ASN A C 1
ATOM 2216 O O . ASN A 1 278 ? 1.256 8.354 17.699 1.00 42.16 278 ASN A O 1
ATOM 2220 N N . VAL A 1 279 ? 3.166 9.234 16.920 1.00 33.94 279 VAL A N 1
ATOM 2221 C CA . VAL A 1 279 ? 3.200 10.367 17.823 1.00 33.94 279 VAL A CA 1
ATOM 2222 C C . VAL A 1 279 ? 2.173 11.298 17.225 1.00 33.94 279 VAL A C 1
ATOM 2224 O O . VAL A 1 279 ? 2.415 11.964 16.223 1.00 33.94 279 VAL A O 1
ATOM 2227 N N . LEU A 1 280 ? 0.979 11.258 17.809 1.00 33.19 280 LEU A N 1
ATOM 2228 C CA . LEU A 1 280 ? -0.112 12.177 17.554 1.00 33.19 280 LEU A CA 1
ATOM 2229 C C . LEU A 1 280 ? 0.430 13.608 17.644 1.00 33.19 280 LEU A C 1
ATOM 2231 O O . LEU A 1 280 ? 0.413 14.231 18.704 1.00 33.19 280 LEU A O 1
ATOM 2235 N N . SER A 1 281 ? 0.877 14.168 16.521 1.00 30.30 281 SER A N 1
ATOM 2236 C CA . SER A 1 281 ? 0.966 15.608 16.380 1.00 30.30 281 SER A CA 1
ATOM 2237 C C . SER A 1 281 ? -0.475 16.096 16.279 1.00 30.30 281 SER A C 1
ATOM 2239 O O . SER A 1 281 ? -1.049 16.230 15.195 1.00 30.30 281 SER A O 1
ATOM 2241 N N . CYS A 1 282 ? -1.103 16.322 17.433 1.00 28.61 282 CYS A N 1
ATOM 2242 C CA . CYS A 1 282 ? -2.241 17.218 17.533 1.00 28.61 282 CYS A CA 1
ATOM 2243 C C . CYS A 1 282 ? -1.881 18.468 16.727 1.00 28.61 282 CYS A C 1
ATOM 2245 O O . CYS A 1 282 ? -0.849 19.086 16.999 1.00 28.61 282 CYS A O 1
ATOM 2247 N N . LYS A 1 283 ? -2.682 18.810 15.710 1.00 30.09 283 LYS A N 1
ATOM 2248 C CA . LYS A 1 283 ? -2.492 20.026 14.910 1.00 30.09 283 LYS A CA 1
ATOM 2249 C C . LYS A 1 283 ? -2.153 21.189 15.854 1.00 30.09 283 LYS A C 1
ATOM 2251 O O . LYS A 1 283 ? -2.987 21.581 16.676 1.00 30.09 283 LYS A O 1
ATOM 2256 N N . LYS A 1 284 ? -0.916 21.698 15.763 1.00 33.88 284 LYS A N 1
ATOM 2257 C CA . LYS A 1 284 ? -0.433 22.908 16.444 1.00 33.88 284 LYS A CA 1
ATOM 2258 C C . LYS A 1 284 ? -1.415 24.036 16.124 1.00 33.88 284 LYS A C 1
ATOM 2260 O O . LYS A 1 284 ? -1.388 24.583 15.032 1.00 33.88 284 LYS A O 1
ATOM 2265 N N . GLY A 1 285 ? -2.324 24.347 17.039 1.00 31.55 285 GLY A N 1
ATOM 2266 C CA . GLY A 1 285 ? -3.285 25.428 16.818 1.00 31.55 285 GLY A CA 1
ATOM 2267 C C . GLY A 1 285 ? -4.245 25.653 17.973 1.00 31.55 285 GLY A C 1
ATOM 2268 O O . GLY A 1 285 ? -4.483 26.794 18.344 1.00 31.55 285 GLY A O 1
ATOM 2269 N N . VAL A 1 286 ? -4.740 24.583 18.603 1.00 36.19 286 VAL A N 1
ATOM 2270 C CA . VAL A 1 286 ? -5.747 24.718 19.677 1.00 36.19 286 VAL A CA 1
ATOM 2271 C C . VAL A 1 286 ? -5.153 24.474 21.071 1.00 36.19 286 VAL A C 1
ATOM 2273 O O . VAL A 1 286 ? -5.572 25.088 22.046 1.00 36.19 286 VAL A O 1
ATOM 2276 N N . ALA A 1 287 ? -4.099 23.661 21.167 1.00 35.50 287 ALA A N 1
ATOM 2277 C CA . ALA A 1 287 ? -3.447 23.335 22.434 1.00 35.50 287 ALA A CA 1
ATOM 2278 C C . ALA A 1 287 ? -2.548 24.464 22.993 1.00 35.50 287 ALA A C 1
ATOM 2280 O O . ALA A 1 287 ? -2.458 24.631 24.205 1.00 35.50 287 ALA A O 1
ATOM 2281 N N . SER A 1 288 ? -1.915 25.306 22.167 1.00 39.91 288 SER A N 1
ATOM 2282 C CA . SER A 1 288 ? -0.839 26.199 22.650 1.00 39.91 288 SER A CA 1
ATOM 2283 C C . SER A 1 288 ? -1.279 27.250 23.686 1.00 39.91 288 SER A C 1
ATOM 2285 O O . SER A 1 288 ? -0.486 27.611 24.556 1.00 39.91 288 SER A O 1
ATOM 2287 N N . LYS A 1 289 ? -2.543 27.699 23.661 1.00 38.75 289 LYS A N 1
ATOM 2288 C CA . LYS A 1 289 ? -3.048 28.720 24.602 1.00 38.75 289 LYS A CA 1
ATOM 2289 C C . LYS A 1 289 ? -3.351 28.172 25.999 1.00 38.75 289 LYS A C 1
ATOM 2291 O O . LYS A 1 289 ? -3.107 28.864 26.983 1.00 38.75 289 LYS A O 1
ATOM 2296 N N . ALA A 1 290 ? -3.823 26.930 26.109 1.00 43.06 290 ALA A N 1
ATOM 2297 C CA . ALA A 1 290 ? -3.959 26.270 27.408 1.00 43.06 290 ALA A CA 1
ATOM 2298 C C . ALA A 1 290 ? -2.578 25.883 27.971 1.00 43.06 290 ALA A C 1
ATOM 2300 O O . ALA A 1 290 ? -2.326 26.038 29.163 1.00 43.06 290 ALA A O 1
ATOM 2301 N N . TYR A 1 291 ? -1.649 25.471 27.101 1.00 46.66 291 TYR A N 1
ATOM 2302 C CA . TYR A 1 291 ? -0.317 24.986 27.476 1.00 46.66 291 TYR A CA 1
ATOM 2303 C C . TYR A 1 291 ? 0.586 26.054 28.115 1.00 46.66 291 TYR A C 1
ATOM 2305 O O . TYR A 1 291 ? 1.337 25.740 29.036 1.00 46.66 291 TYR A O 1
ATOM 2313 N N . GLN A 1 292 ? 0.502 27.325 27.704 1.00 52.03 292 GLN A N 1
ATOM 2314 C CA . GLN A 1 292 ? 1.307 28.386 28.332 1.00 52.03 292 GLN A CA 1
ATOM 2315 C C . GLN A 1 292 ? 0.798 28.812 29.723 1.00 52.03 292 GLN A C 1
ATOM 2317 O O . GLN A 1 292 ? 1.591 29.238 30.558 1.00 52.03 292 GLN A O 1
ATOM 2322 N N . LYS A 1 293 ? -0.499 28.649 30.023 1.00 51.59 293 LYS A N 1
ATOM 2323 C CA . LYS A 1 293 ? -1.131 29.128 31.276 1.00 51.59 293 LYS A CA 1
ATOM 2324 C C . LYS A 1 293 ? -0.727 28.337 32.535 1.00 51.59 293 LYS A C 1
ATOM 2326 O O . LYS A 1 293 ? -0.996 28.767 33.666 1.00 51.59 293 LYS A O 1
ATOM 2331 N N . HIS A 1 294 ? -0.113 27.172 32.347 1.00 53.75 294 HIS A N 1
ATOM 2332 C CA . HIS A 1 294 ? 0.091 26.163 33.388 1.00 53.75 294 HIS A CA 1
ATOM 2333 C C . HIS A 1 294 ? 1.561 25.775 33.612 1.00 53.75 294 HIS A C 1
ATOM 2335 O O . HIS A 1 294 ? 1.845 24.931 34.460 1.00 53.75 294 HIS A O 1
ATOM 2341 N N . ARG A 1 295 ? 2.502 26.426 32.912 1.00 48.31 295 ARG A N 1
ATOM 2342 C CA . ARG A 1 295 ? 3.945 26.220 33.097 1.00 48.31 295 ARG A CA 1
ATOM 2343 C C . ARG A 1 295 ? 4.362 26.624 34.518 1.00 48.31 295 ARG A C 1
ATOM 2345 O O . ARG A 1 295 ? 4.070 27.735 34.951 1.00 48.31 295 ARG A O 1
ATOM 2352 N N . GLY A 1 296 ? 5.021 25.714 35.239 1.00 53.66 296 GLY A N 1
ATOM 2353 C CA . GLY A 1 296 ? 5.526 25.948 36.599 1.00 53.66 296 GLY A CA 1
ATOM 2354 C C . GLY A 1 296 ? 4.489 25.857 37.725 1.00 53.66 296 GLY A C 1
ATOM 2355 O O . GLY A 1 296 ? 4.846 26.067 38.882 1.00 53.66 296 GLY A O 1
ATOM 2356 N N . LYS A 1 297 ? 3.222 25.531 37.430 1.00 52.12 297 LYS A N 1
ATOM 2357 C CA . LYS A 1 297 ? 2.202 25.335 38.471 1.00 52.12 297 LYS A CA 1
ATOM 2358 C C . LYS A 1 297 ? 2.310 23.935 39.078 1.00 52.12 297 LYS A C 1
ATOM 2360 O O . LYS A 1 297 ? 2.542 22.957 38.371 1.00 52.12 297 LYS A O 1
ATOM 2365 N N . GLU A 1 298 ? 2.161 23.857 40.397 1.00 47.78 298 GLU A N 1
ATOM 2366 C CA . GLU A 1 298 ? 2.011 22.594 41.121 1.00 47.78 298 GLU A CA 1
ATOM 2367 C C . GLU A 1 298 ? 0.573 22.106 41.011 1.00 47.78 298 GLU A C 1
ATOM 2369 O O . GLU A 1 298 ? -0.372 22.870 41.217 1.00 47.78 298 GLU A O 1
ATOM 2374 N N . PHE A 1 299 ? 0.421 20.825 40.704 1.00 54.31 299 PHE A N 1
ATOM 2375 C CA . PHE A 1 299 ? -0.868 20.161 40.643 1.00 54.31 299 PHE A CA 1
ATOM 2376 C C . PHE A 1 299 ? -0.931 19.117 41.741 1.00 54.31 299 PHE A C 1
ATOM 2378 O O . PHE A 1 299 ? 0.000 18.335 41.910 1.00 54.31 299 PHE A O 1
ATOM 2385 N N . THR A 1 300 ? -2.042 19.084 42.466 1.00 49.94 300 THR A N 1
ATOM 2386 C CA . THR A 1 300 ? -2.342 17.972 43.362 1.00 49.94 300 THR A CA 1
ATOM 2387 C C . THR A 1 300 ? -3.164 16.960 42.581 1.00 49.94 300 THR A C 1
ATOM 2389 O O . THR A 1 300 ? -4.297 17.243 42.197 1.00 49.94 300 THR A O 1
ATOM 2392 N N . ILE A 1 301 ? -2.578 15.799 42.318 1.00 43.28 301 ILE A N 1
ATOM 2393 C CA . ILE A 1 301 ? -3.247 14.667 41.687 1.00 43.28 301 ILE A CA 1
ATOM 2394 C C . ILE A 1 301 ? -3.572 13.666 42.789 1.00 43.28 301 ILE A C 1
ATOM 2396 O O . ILE A 1 301 ? -2.707 13.312 43.588 1.00 43.28 301 ILE A O 1
ATOM 2400 N N . PHE A 1 302 ? -4.820 13.219 42.847 1.00 38.22 302 PHE A N 1
ATOM 2401 C CA . PHE A 1 302 ? -5.250 12.206 43.803 1.00 38.22 302 PHE A CA 1
ATOM 2402 C C . PHE A 1 302 ? -5.184 10.833 43.135 1.00 38.22 302 PHE A C 1
ATOM 2404 O O . PHE A 1 302 ? -5.776 10.628 42.076 1.00 38.22 302 PHE A O 1
ATOM 2411 N N . VAL A 1 303 ? -4.440 9.908 43.742 1.00 40.06 303 VAL A N 1
ATOM 2412 C CA . VAL A 1 303 ? -4.350 8.505 43.321 1.00 40.06 303 VAL A CA 1
ATOM 2413 C C . VAL A 1 303 ? -4.859 7.660 44.484 1.00 40.06 303 VAL A C 1
ATOM 2415 O O . VAL A 1 303 ? -4.179 7.496 45.499 1.00 40.06 303 VAL A O 1
ATOM 2418 N N . GLY A 1 304 ? -6.100 7.182 44.365 1.00 60.38 304 GLY A N 1
ATOM 2419 C CA . GLY A 1 304 ? -6.841 6.647 45.509 1.00 60.38 304 GLY A CA 1
ATOM 2420 C C . GLY A 1 304 ? -7.058 7.729 46.575 1.00 60.38 304 GLY A C 1
ATOM 2421 O O . GLY A 1 304 ? -7.375 8.869 46.246 1.00 60.38 304 GLY A O 1
ATOM 2422 N N . GLU A 1 305 ? -6.842 7.395 47.849 1.00 46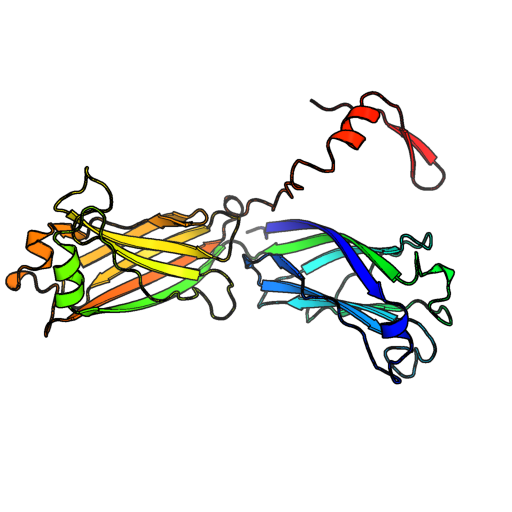.34 305 GLU A N 1
ATOM 2423 C CA . GLU A 1 305 ? -6.958 8.350 48.968 1.00 46.34 305 GLU A CA 1
ATOM 2424 C C . GLU A 1 305 ? -5.708 9.224 49.176 1.00 46.34 305 GLU A C 1
ATOM 2426 O O . GLU A 1 305 ? -5.685 10.089 50.052 1.00 46.34 305 GLU A O 1
ATOM 2431 N N . LYS A 1 306 ? -4.644 9.025 48.388 1.00 27.58 306 LYS A N 1
ATOM 2432 C CA . LYS A 1 306 ? -3.387 9.764 48.555 1.00 27.58 306 LYS A CA 1
ATOM 2433 C C . LYS A 1 306 ? -3.279 10.912 47.558 1.00 27.58 306 LYS A C 1
ATOM 2435 O O . LYS A 1 306 ? -3.412 10.730 46.349 1.00 27.58 306 LYS A O 1
ATOM 2440 N N . ALA A 1 307 ? -2.981 12.096 48.084 1.00 43.12 307 ALA A N 1
ATOM 2441 C CA . ALA A 1 307 ? -2.698 13.292 47.305 1.00 43.12 307 ALA A CA 1
ATOM 2442 C C . ALA A 1 307 ? -1.198 13.379 46.984 1.00 43.12 307 ALA A C 1
ATOM 2444 O O . ALA A 1 307 ? -0.367 13.434 47.890 1.00 43.12 307 ALA A O 1
ATOM 2445 N N . LEU A 1 308 ? -0.851 13.429 45.699 1.00 40.66 308 LEU A N 1
ATOM 2446 C CA . LEU A 1 308 ? 0.506 13.659 45.208 1.00 40.66 308 LEU A CA 1
ATOM 2447 C C . LEU A 1 308 ? 0.601 15.050 44.588 1.00 40.66 308 LEU A C 1
ATOM 2449 O O . LEU A 1 308 ? -0.129 15.379 43.654 1.00 40.66 308 LEU A O 1
ATOM 2453 N N . LYS A 1 309 ? 1.530 15.864 45.095 1.00 46.31 309 LYS A N 1
ATOM 2454 C CA . LYS A 1 309 ? 1.886 17.135 44.465 1.00 46.31 309 LYS A CA 1
ATOM 2455 C C . LYS A 1 309 ? 2.913 16.876 43.379 1.00 46.31 309 LYS A C 1
ATOM 2457 O O . LYS A 1 309 ? 4.000 16.376 43.651 1.00 46.31 309 LYS A O 1
ATOM 2462 N N . VAL A 1 310 ? 2.556 17.214 42.151 1.00 43.09 310 VAL A N 1
ATOM 2463 C CA . VAL A 1 310 ? 3.404 17.028 40.981 1.00 43.09 310 VAL A CA 1
ATOM 2464 C C . VAL A 1 310 ? 3.622 18.387 40.339 1.00 43.09 310 VAL A C 1
ATOM 2466 O O . VAL A 1 310 ? 2.675 19.104 40.005 1.00 43.09 310 VAL A O 1
ATOM 2469 N N . ARG A 1 311 ? 4.891 18.755 40.181 1.00 44.94 311 ARG A N 1
ATOM 2470 C CA . ARG A 1 311 ? 5.297 19.951 39.451 1.00 44.94 311 ARG A CA 1
ATOM 2471 C C . ARG A 1 311 ? 5.806 19.498 38.092 1.00 44.94 311 ARG A C 1
ATOM 2473 O O . ARG A 1 311 ? 6.771 18.746 38.004 1.00 44.94 311 ARG A O 1
ATOM 2480 N N . LEU A 1 312 ? 5.115 19.914 37.039 1.00 38.41 312 LEU A N 1
ATOM 2481 C CA . LEU A 1 312 ? 5.489 19.551 35.680 1.00 38.41 312 LEU A CA 1
ATOM 2482 C C . LEU A 1 312 ? 6.691 20.401 35.251 1.00 38.41 312 LEU A C 1
ATOM 2484 O O . LEU A 1 312 ? 6.566 21.618 35.086 1.00 38.41 312 LEU A O 1
ATOM 2488 N N . PHE A 1 313 ? 7.842 19.757 35.075 1.00 33.91 313 PHE A N 1
ATOM 2489 C CA . PHE A 1 313 ? 9.013 20.342 34.431 1.00 33.91 313 PHE A CA 1
ATOM 2490 C C . PHE A 1 313 ? 9.123 19.772 33.020 1.00 33.91 313 PHE A C 1
ATOM 2492 O O . PHE A 1 313 ? 9.024 18.563 32.831 1.00 33.91 313 PHE A O 1
ATOM 2499 N N . PHE A 1 314 ? 9.306 20.647 32.034 1.00 45.56 314 PHE A N 1
ATOM 2500 C CA . PHE A 1 314 ? 9.486 20.253 30.640 1.00 45.56 314 PHE A CA 1
ATOM 2501 C C . PHE A 1 314 ? 10.791 20.867 30.124 1.00 45.56 314 PHE A C 1
ATOM 2503 O O . PHE A 1 314 ? 10.963 22.086 30.240 1.00 45.56 314 PHE A O 1
ATOM 2510 N N . SER A 1 315 ? 11.682 20.002 29.623 1.00 36.78 315 SER A N 1
ATOM 2511 C CA . SER A 1 315 ? 12.906 20.320 28.869 1.00 36.78 315 SER A CA 1
ATOM 2512 C C . SER A 1 315 ? 12.581 20.702 27.432 1.00 36.78 315 SER A C 1
ATOM 2514 O O . SER A 1 315 ? 11.766 19.961 26.834 1.00 36.78 315 SER A O 1
#

Radius of gyration: 26.88 Å; chains: 1; bounding box: 57×44×80 Å

InterPro domains:
  IPR002083 MATH/TRAF domain [PF22486] (145-264)
  IPR002083 MATH/TRAF domain [cd00121] (18-126)
  IPR002083 MATH/TRAF domain [cd00121] (160-264)
  IPR008974 TRAF-like [G3DSA:2.60.210.10] (141-269)